Protein AF-K4QZ19-F1 (afdb_monomer_lite)

Structure (mmCIF, N/CA/C/O backbone):
data_AF-K4QZ19-F1
#
_entry.id   AF-K4QZ19-F1
#
loop_
_atom_site.group_PDB
_atom_site.id
_atom_site.type_symbol
_atom_site.label_atom_id
_atom_site.label_alt_id
_atom_site.label_comp_id
_atom_site.label_asym_id
_atom_site.label_entity_id
_atom_site.label_seq_id
_atom_site.pdbx_PDB_ins_code
_atom_site.Cartn_x
_atom_site.Cartn_y
_atom_site.Cartn_z
_atom_site.occupancy
_atom_site.B_iso_or_equiv
_atom_site.auth_seq_id
_atom_site.auth_comp_id
_atom_site.auth_asym_id
_atom_site.auth_atom_id
_atom_site.pdbx_PDB_model_num
ATOM 1 N N . MET A 1 1 ? -23.104 -44.642 31.336 1.00 44.31 1 MET A N 1
ATOM 2 C CA . MET A 1 1 ? -23.537 -43.570 30.417 1.00 44.31 1 MET A CA 1
ATOM 3 C C . MET A 1 1 ? -22.671 -42.349 30.664 1.00 44.31 1 MET A C 1
ATOM 5 O O . MET A 1 1 ? -22.966 -41.578 31.564 1.00 44.31 1 MET A O 1
ATOM 9 N N . ALA A 1 2 ? -21.565 -42.234 29.942 1.00 60.75 2 ALA A N 1
ATOM 10 C CA . ALA A 1 2 ? -20.739 -41.035 29.867 1.00 60.75 2 ALA A CA 1
ATOM 11 C C . ALA A 1 2 ? -19.786 -41.279 28.704 1.00 60.75 2 ALA A C 1
ATOM 13 O O . ALA A 1 2 ? -18.953 -42.157 28.844 1.00 60.75 2 ALA A O 1
ATOM 14 N N . ASP A 1 3 ? -20.008 -40.613 27.572 1.00 54.72 3 ASP A N 1
ATOM 15 C CA . ASP A 1 3 ? -19.011 -40.314 26.535 1.00 54.72 3 ASP A CA 1
ATOM 16 C C . ASP A 1 3 ? -19.739 -39.624 25.376 1.00 54.72 3 ASP A C 1
ATOM 18 O O . ASP A 1 3 ? -20.289 -40.297 24.519 1.00 54.72 3 ASP A O 1
ATOM 22 N N . ASP A 1 4 ? -19.806 -38.285 25.390 1.00 56.19 4 ASP A N 1
ATOM 23 C CA . ASP A 1 4 ? -20.194 -37.484 24.211 1.00 56.19 4 ASP A CA 1
ATOM 24 C C . ASP A 1 4 ? -19.918 -35.978 24.419 1.00 56.19 4 ASP A C 1
ATOM 26 O O . ASP A 1 4 ? -20.818 -35.140 24.419 1.00 56.19 4 ASP A O 1
ATOM 30 N N . ASN A 1 5 ? -18.656 -35.581 24.655 1.00 54.25 5 ASN A N 1
ATOM 31 C CA . ASN A 1 5 ? -18.327 -34.141 24.692 1.00 54.25 5 ASN A CA 1
ATOM 32 C C . ASN A 1 5 ? -16.910 -33.754 24.224 1.00 54.25 5 ASN A C 1
ATOM 34 O O . ASN A 1 5 ? -16.305 -32.811 24.736 1.00 54.25 5 ASN A O 1
ATOM 38 N N . SER A 1 6 ? -16.349 -34.465 23.243 1.00 54.62 6 SER A N 1
ATOM 39 C CA . SER A 1 6 ? -15.004 -34.187 22.700 1.00 54.62 6 SER A CA 1
ATOM 40 C C . SER A 1 6 ? -14.991 -33.622 21.268 1.00 54.62 6 SER A C 1
ATOM 42 O O . SER A 1 6 ? -13.957 -33.122 20.823 1.00 54.62 6 SER A O 1
ATOM 44 N N . ALA A 1 7 ? -16.125 -33.588 20.558 1.00 55.22 7 ALA A N 1
ATOM 45 C CA . ALA A 1 7 ? -16.179 -33.180 19.146 1.00 55.22 7 ALA A CA 1
ATOM 46 C C . ALA A 1 7 ? -16.233 -31.653 18.886 1.00 55.22 7 ALA A C 1
ATOM 48 O O . ALA A 1 7 ? -16.022 -31.216 17.755 1.00 55.22 7 ALA A O 1
ATOM 49 N N . SER A 1 8 ? -16.462 -30.808 19.898 1.00 54.50 8 SER A N 1
ATOM 50 C CA . SER A 1 8 ? -16.711 -29.366 19.677 1.00 54.50 8 SER A CA 1
ATOM 51 C C . SER A 1 8 ? -15.473 -28.458 19.755 1.00 54.50 8 SER A C 1
ATOM 53 O O . SER A 1 8 ? -15.568 -27.264 19.474 1.00 54.50 8 SER A O 1
ATOM 55 N N . ARG A 1 9 ? -14.283 -28.975 20.098 1.00 49.19 9 ARG A N 1
ATOM 56 C CA . ARG A 1 9 ? -13.075 -28.135 20.277 1.00 49.19 9 ARG A CA 1
ATOM 57 C C . ARG A 1 9 ? -12.289 -27.837 18.996 1.00 49.19 9 ARG A C 1
ATOM 59 O O . ARG A 1 9 ? -11.459 -26.930 19.000 1.00 49.19 9 ARG A O 1
ATOM 66 N N . THR A 1 10 ? -12.534 -28.550 17.901 1.00 49.22 10 THR A N 1
ATOM 67 C CA . THR A 1 10 ? -11.754 -28.413 16.656 1.00 49.22 10 THR A CA 1
ATOM 68 C C . THR A 1 10 ? -12.316 -27.386 15.669 1.00 49.22 10 THR A C 1
ATOM 70 O O . THR A 1 10 ? -11.562 -26.904 14.827 1.00 49.22 10 THR A O 1
ATOM 73 N N . ARG A 1 11 ? -13.581 -26.949 15.800 1.00 50.78 11 ARG A N 1
ATOM 74 C CA . ARG A 1 11 ? -14.168 -25.919 14.911 1.00 50.78 11 ARG A CA 1
ATOM 75 C C . ARG A 1 11 ? -13.756 -24.476 15.230 1.00 50.78 11 ARG A C 1
ATOM 77 O O . ARG A 1 11 ? -13.738 -23.657 14.322 1.00 50.78 11 ARG A O 1
ATOM 84 N N . ASN A 1 12 ? -13.311 -24.172 16.452 1.00 49.97 12 ASN A N 1
ATOM 85 C CA . ASN A 1 12 ? -12.854 -22.818 16.820 1.00 49.97 12 ASN A CA 1
ATOM 86 C C . ASN A 1 12 ? -11.385 -22.515 16.466 1.00 49.97 12 ASN A C 1
ATOM 88 O O . ASN A 1 12 ? -10.894 -21.425 16.750 1.00 49.97 12 ASN A O 1
ATOM 92 N N . ARG A 1 13 ? -10.656 -23.449 15.838 1.00 46.88 13 ARG A N 1
ATOM 93 C CA . ARG A 1 13 ? -9.282 -23.205 15.354 1.00 46.88 13 ARG A CA 1
ATOM 94 C C . ARG A 1 13 ? -9.213 -22.695 13.911 1.00 46.88 13 ARG A C 1
ATOM 96 O O . ARG A 1 13 ? -8.133 -22.292 13.488 1.00 46.88 13 ARG A O 1
ATOM 103 N N . LEU A 1 14 ? -10.327 -22.687 13.171 1.00 49.03 14 LEU A N 1
ATOM 104 C CA . LEU A 1 14 ? -10.332 -22.373 11.736 1.00 49.03 14 LEU A CA 1
ATOM 105 C C . LEU A 1 14 ? -10.373 -20.871 11.404 1.00 49.03 14 LEU A C 1
ATOM 107 O O . LEU A 1 14 ? -10.211 -20.500 10.248 1.00 49.03 14 LEU A O 1
ATOM 111 N N . THR A 1 15 ? -10.541 -20.000 12.398 1.00 55.53 15 THR A N 1
ATOM 112 C CA . THR A 1 15 ? -10.574 -18.540 12.210 1.00 55.53 15 THR A CA 1
ATOM 113 C C . THR A 1 15 ? -9.528 -17.846 13.068 1.00 55.53 15 THR A C 1
ATOM 115 O O . THR A 1 15 ? -9.768 -16.765 13.606 1.00 55.53 15 THR A O 1
ATOM 118 N N . LYS A 1 16 ? -8.347 -18.456 13.232 1.00 63.56 16 LYS A N 1
ATOM 119 C CA . LYS A 1 16 ? -7.196 -17.698 13.723 1.00 63.56 16 LYS A CA 1
ATOM 120 C C . LYS A 1 16 ? -6.819 -16.735 12.605 1.00 63.56 16 LYS A C 1
ATOM 122 O O . LYS A 1 16 ? -6.107 -17.106 11.674 1.00 63.56 16 LYS A O 1
ATOM 127 N N . GLU A 1 17 ? -7.422 -15.552 12.643 1.00 69.88 17 GLU A N 1
ATOM 128 C CA . GLU A 1 17 ? -7.151 -14.500 11.681 1.00 69.88 17 GLU A CA 1
ATOM 129 C C . GLU A 1 17 ? -5.644 -14.328 11.575 1.00 69.88 17 GLU A C 1
ATOM 131 O O . GLU A 1 17 ? -4.929 -14.299 12.582 1.00 69.88 17 GLU A O 1
ATOM 136 N N . ARG A 1 18 ? -5.158 -14.304 10.334 1.00 86.06 18 ARG A N 1
ATOM 137 C CA . ARG A 1 18 ? -3.739 -14.096 10.079 1.00 86.06 18 ARG A CA 1
ATOM 138 C C . ARG A 1 18 ? -3.324 -12.785 10.758 1.00 86.06 18 ARG A C 1
ATOM 140 O O . ARG A 1 18 ? -4.068 -11.807 10.643 1.00 86.06 18 ARG A O 1
ATOM 147 N N . PRO A 1 19 ? -2.186 -12.742 11.471 1.00 92.19 19 PRO A N 1
ATOM 148 C CA . PRO A 1 19 ? -1.766 -11.541 12.194 1.00 92.19 19 PRO A CA 1
ATOM 149 C C . PRO A 1 19 ? -1.649 -10.319 11.269 1.00 92.19 19 PRO A C 1
ATOM 151 O O . PRO A 1 19 ? -1.877 -9.193 11.704 1.00 92.19 19 PRO A O 1
ATOM 154 N N . GLU A 1 20 ? -1.374 -10.544 9.986 1.00 94.69 20 GLU A N 1
ATOM 155 C CA . GLU A 1 20 ? -1.346 -9.531 8.934 1.00 94.69 20 GLU A CA 1
ATOM 156 C C . GLU A 1 20 ? -2.732 -8.936 8.641 1.00 94.69 20 GLU A C 1
ATOM 158 O O . GLU A 1 20 ? -2.847 -7.736 8.412 1.00 94.69 20 GLU A O 1
ATOM 163 N N . ALA A 1 21 ? -3.795 -9.744 8.687 1.00 94.25 21 ALA A N 1
ATOM 164 C CA . ALA A 1 21 ? -5.162 -9.274 8.470 1.00 94.25 21 ALA A CA 1
ATOM 165 C C . ALA A 1 21 ? -5.667 -8.432 9.650 1.00 94.25 21 ALA A C 1
ATOM 167 O O . ALA A 1 21 ? -6.338 -7.424 9.439 1.00 94.25 21 ALA A O 1
ATOM 168 N N . ALA A 1 22 ? -5.310 -8.806 10.882 1.00 94.62 22 ALA A N 1
ATOM 169 C CA . ALA A 1 22 ? -5.584 -7.977 12.055 1.00 94.62 22 ALA A CA 1
ATOM 170 C C . ALA A 1 22 ? -4.862 -6.623 11.944 1.00 94.62 22 ALA A C 1
ATOM 172 O O . ALA A 1 22 ? -5.496 -5.578 12.062 1.00 94.62 22 ALA A O 1
ATOM 173 N N . LEU A 1 23 ? -3.571 -6.643 11.586 1.00 95.88 23 LEU A N 1
ATOM 174 C CA . LEU A 1 23 ? -2.781 -5.429 11.374 1.00 95.88 23 LEU A CA 1
ATOM 175 C C . LEU A 1 23 ? -3.362 -4.532 10.267 1.00 95.88 23 LEU A C 1
ATOM 177 O O . LEU A 1 23 ? -3.397 -3.315 10.423 1.00 95.88 23 LEU A O 1
ATOM 181 N N . ALA A 1 24 ? -3.839 -5.119 9.167 1.00 96.25 24 ALA A N 1
ATOM 182 C CA . ALA A 1 24 ? -4.500 -4.391 8.084 1.00 96.25 24 ALA A CA 1
ATOM 183 C C . ALA A 1 24 ? -5.729 -3.611 8.575 1.00 96.25 24 ALA A C 1
ATOM 185 O O . ALA A 1 24 ? -5.903 -2.438 8.239 1.00 96.25 24 ALA A O 1
ATOM 186 N N . ARG A 1 25 ? -6.553 -4.229 9.429 1.00 96.31 25 ARG A N 1
ATOM 187 C CA . ARG A 1 25 ? -7.714 -3.554 10.024 1.00 96.31 25 ARG A CA 1
ATOM 188 C C . ARG A 1 25 ? -7.316 -2.459 11.003 1.00 96.31 25 ARG A C 1
ATOM 190 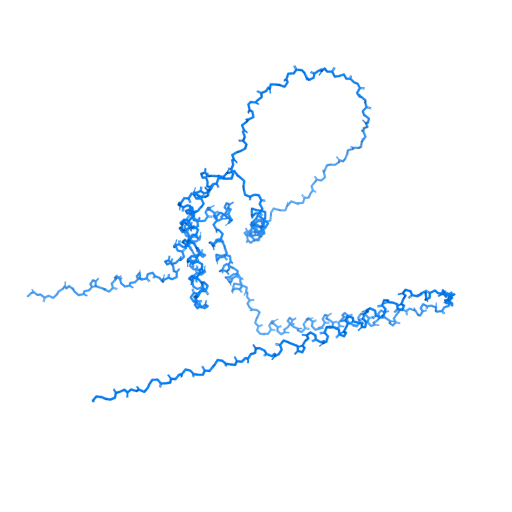O O . ARG A 1 25 ? -7.938 -1.401 10.981 1.00 96.31 25 ARG A O 1
ATOM 197 N N . ASP A 1 26 ? -6.284 -2.682 11.814 1.00 96.12 26 ASP A N 1
ATOM 198 C CA . ASP A 1 26 ? -5.783 -1.675 12.757 1.00 96.12 26 ASP A CA 1
ATOM 199 C C . ASP A 1 26 ? -5.307 -0.416 12.015 1.00 96.12 26 ASP A C 1
ATOM 201 O O . ASP A 1 26 ? -5.683 0.702 12.371 1.00 96.12 26 ASP A O 1
ATOM 205 N N . VAL A 1 27 ? -4.556 -0.596 10.922 1.00 95.94 27 VAL A N 1
ATOM 206 C CA . VAL A 1 27 ? -4.106 0.499 10.046 1.00 95.94 27 VAL A CA 1
ATOM 207 C C . VAL A 1 27 ? -5.290 1.216 9.408 1.00 95.94 27 VAL A C 1
ATOM 209 O O . VAL A 1 27 ? -5.357 2.444 9.444 1.00 95.94 27 VAL A O 1
ATOM 212 N N . ALA A 1 28 ? -6.241 0.467 8.849 1.00 94.81 28 ALA A N 1
ATOM 213 C CA . ALA A 1 28 ? -7.413 1.049 8.208 1.00 94.81 28 ALA A CA 1
ATOM 214 C C . ALA A 1 28 ? -8.276 1.854 9.193 1.00 94.81 28 ALA A C 1
ATOM 216 O O . ALA A 1 28 ? -8.738 2.947 8.866 1.00 94.81 28 ALA A O 1
ATOM 217 N N . ARG A 1 29 ? -8.434 1.358 10.425 1.00 95.06 29 ARG A N 1
ATOM 218 C CA . ARG A 1 29 ? -9.139 2.060 11.503 1.00 95.06 29 ARG A CA 1
ATOM 219 C C . ARG A 1 29 ? -8.413 3.340 11.917 1.00 95.06 29 ARG A C 1
ATOM 221 O O . ARG A 1 29 ? -9.072 4.363 12.083 1.00 95.06 29 ARG A O 1
ATOM 228 N N . ALA A 1 30 ? -7.087 3.305 12.060 1.00 93.94 30 ALA A N 1
ATOM 229 C CA . ALA A 1 30 ? -6.297 4.490 12.401 1.00 93.94 30 ALA A CA 1
ATOM 230 C C . ALA A 1 30 ? -6.400 5.582 11.317 1.00 93.94 30 ALA A C 1
ATOM 232 O O . ALA A 1 30 ? -6.603 6.756 11.632 1.00 93.94 30 ALA A O 1
ATOM 233 N N . ASP A 1 31 ? -6.333 5.197 10.039 1.00 92.06 31 ASP A N 1
ATOM 234 C CA . ASP A 1 31 ? -6.480 6.122 8.910 1.00 92.06 31 ASP A CA 1
ATOM 235 C C . ASP A 1 31 ? -7.898 6.725 8.832 1.00 92.06 31 ASP A C 1
ATOM 237 O O . ASP A 1 31 ? -8.045 7.933 8.621 1.00 92.06 31 ASP A O 1
ATOM 241 N N . LEU A 1 32 ? -8.946 5.920 9.054 1.00 90.25 32 LEU A N 1
ATOM 242 C CA . LEU A 1 32 ? -10.330 6.406 9.106 1.00 90.25 32 LEU A CA 1
ATOM 243 C C . LEU A 1 32 ? -10.573 7.359 10.286 1.00 90.25 32 LEU A C 1
ATOM 245 O O . LEU A 1 32 ? -11.189 8.407 10.092 1.00 90.25 32 LEU A O 1
ATOM 249 N N . ALA A 1 33 ? -10.030 7.062 11.468 1.00 89.19 33 ALA A N 1
ATOM 250 C CA . ALA A 1 33 ? -10.148 7.936 12.637 1.00 89.19 33 ALA A CA 1
ATOM 251 C C . ALA A 1 33 ? -9.515 9.319 12.390 1.00 89.19 33 ALA A C 1
ATOM 253 O O . ALA A 1 33 ? -10.105 10.348 12.723 1.00 89.19 33 ALA A O 1
ATOM 254 N N . MET A 1 34 ? -8.352 9.376 11.727 1.00 86.69 34 MET A N 1
ATOM 255 C CA . MET A 1 34 ? -7.745 10.655 11.330 1.00 86.69 34 MET A CA 1
ATOM 256 C C . MET A 1 34 ? -8.601 11.428 10.319 1.00 86.69 34 MET A C 1
ATOM 258 O O . MET A 1 34 ? -8.621 12.659 10.328 1.00 86.69 34 MET A O 1
ATOM 262 N N . ARG A 1 35 ? -9.288 10.730 9.409 1.00 84.75 35 ARG A N 1
ATOM 263 C CA . ARG A 1 35 ? -10.189 11.363 8.438 1.00 84.75 35 ARG A CA 1
ATOM 264 C C . ARG A 1 35 ? -11.404 11.980 9.125 1.00 84.75 35 ARG A C 1
ATOM 266 O O . ARG A 1 35 ? -11.831 13.059 8.719 1.00 84.75 35 ARG A O 1
ATOM 273 N N . GLU A 1 36 ? -11.961 11.309 10.124 1.00 81.81 36 GLU A N 1
ATOM 274 C CA . GLU A 1 36 ? -13.073 11.831 10.922 1.00 81.81 36 GLU A CA 1
ATOM 275 C C . GLU A 1 36 ? -12.655 13.079 11.702 1.00 81.81 36 GLU A C 1
ATOM 277 O O . GLU A 1 36 ? -13.359 14.083 11.620 1.00 81.81 36 GLU A O 1
ATOM 282 N N . GLY A 1 37 ? -11.468 13.074 12.324 1.00 72.75 37 GLY A N 1
ATOM 283 C CA . GLY A 1 37 ? -10.889 14.269 12.955 1.00 72.75 37 GLY A CA 1
ATOM 284 C C . GLY A 1 37 ? -10.722 15.437 11.974 1.00 72.75 37 GLY A C 1
ATOM 285 O O . GLY A 1 37 ? -11.191 16.542 12.231 1.00 72.75 37 GLY A O 1
ATOM 286 N N . ARG A 1 38 ? -10.181 15.173 10.774 1.00 70.44 38 ARG A N 1
ATOM 287 C CA . ARG A 1 38 ? -10.025 16.199 9.727 1.00 70.44 38 ARG A CA 1
ATOM 288 C C . ARG A 1 38 ? -11.345 16.749 9.200 1.00 70.44 38 ARG A C 1
ATOM 290 O O . ARG A 1 38 ? -11.406 17.928 8.893 1.00 70.44 38 ARG A O 1
ATOM 297 N N . ARG A 1 39 ? -12.401 15.939 9.071 1.00 63.44 39 ARG A N 1
ATOM 298 C CA . ARG A 1 39 ? -13.713 16.421 8.590 1.00 63.44 39 ARG A CA 1
ATOM 299 C C . ARG A 1 39 ? -14.342 17.454 9.517 1.00 63.44 39 ARG A C 1
ATOM 301 O O . ARG A 1 39 ? -15.081 18.301 9.032 1.00 63.44 39 ARG A O 1
ATOM 308 N N . VAL A 1 40 ? -14.048 17.377 10.811 1.00 60.94 40 VAL A N 1
ATOM 309 C CA . VAL A 1 40 ? -14.502 18.366 11.794 1.00 60.94 40 VAL A CA 1
ATOM 310 C C . VAL A 1 40 ? -13.713 19.679 11.665 1.00 60.94 40 VAL A C 1
ATOM 312 O O . VAL A 1 40 ? -14.252 20.734 11.973 1.00 60.94 40 VAL A O 1
ATOM 315 N N . ASN A 1 41 ? -12.490 19.627 11.121 1.00 51.25 41 ASN A N 1
ATOM 316 C CA . ASN A 1 41 ? -11.519 20.727 11.119 1.00 51.25 41 ASN A CA 1
ATOM 317 C C . ASN A 1 41 ? -11.105 21.212 9.707 1.00 51.25 41 ASN A C 1
ATOM 319 O O . ASN A 1 41 ? -10.118 21.930 9.563 1.00 51.25 41 ASN A O 1
ATOM 323 N N . ALA A 1 42 ? -11.791 20.791 8.637 1.00 52.34 42 ALA A N 1
ATOM 324 C CA . ALA A 1 42 ? -11.321 20.992 7.264 1.00 52.34 42 ALA A CA 1
ATOM 325 C C . ALA A 1 42 ? -11.599 22.407 6.722 1.00 52.34 42 ALA A C 1
ATOM 327 O O . ALA A 1 42 ? -12.526 22.607 5.941 1.00 52.34 42 ALA A O 1
ATOM 328 N N . GLU A 1 43 ? -10.705 23.343 7.040 1.00 51.12 43 GLU A N 1
ATOM 329 C CA . GLU A 1 43 ? -10.395 24.512 6.210 1.00 51.12 43 GLU A CA 1
ATOM 330 C C . GLU A 1 43 ? -8.903 24.439 5.796 1.00 51.12 43 GLU A C 1
ATOM 332 O O . GLU A 1 43 ? -8.004 24.773 6.557 1.00 51.12 43 GLU A O 1
ATOM 337 N N . HIS A 1 44 ? -8.657 23.958 4.567 1.00 50.62 44 HIS A N 1
ATOM 338 C CA . HIS A 1 44 ? -7.401 23.979 3.779 1.00 50.62 44 HIS A CA 1
ATOM 339 C C . HIS A 1 44 ? -6.171 23.106 4.152 1.00 50.62 44 HIS A C 1
ATOM 341 O O . HIS A 1 44 ? -5.311 23.514 4.931 1.00 50.62 44 HIS A O 1
ATOM 347 N N . PRO A 1 45 ? -5.915 22.034 3.367 1.00 50.34 45 PRO A N 1
ATOM 348 C CA . PRO A 1 45 ? -4.581 21.443 3.186 1.00 50.34 45 PRO A CA 1
ATOM 349 C C . PRO A 1 45 ? -4.090 21.457 1.714 1.00 50.34 45 PRO A C 1
ATOM 351 O O . PRO A 1 45 ? -3.910 20.426 1.078 1.00 50.34 45 PRO A O 1
ATOM 354 N N . ALA A 1 46 ? -3.769 22.632 1.165 1.00 57.56 46 ALA A N 1
ATOM 355 C CA . ALA A 1 46 ? -3.597 22.832 -0.284 1.00 57.56 46 ALA A CA 1
ATOM 356 C C . ALA A 1 46 ? -2.346 22.218 -0.966 1.00 57.56 46 ALA A C 1
ATOM 358 O O . ALA A 1 46 ? -2.238 22.308 -2.188 1.00 57.56 46 ALA A O 1
ATOM 359 N N . GLN A 1 47 ? -1.377 21.643 -0.240 1.00 49.81 47 GLN A N 1
ATOM 360 C CA . GLN A 1 47 ? -0.091 21.217 -0.836 1.00 49.81 47 GLN A CA 1
ATOM 361 C C . GLN A 1 47 ? 0.100 19.698 -0.863 1.00 49.81 47 GLN A C 1
ATOM 363 O O . GLN A 1 47 ? 0.437 19.143 -1.908 1.00 49.81 47 GLN A O 1
ATOM 368 N N . ALA A 1 48 ? -0.204 19.011 0.242 1.00 50.50 48 ALA A N 1
ATOM 369 C CA . ALA A 1 48 ? -0.294 17.552 0.247 1.00 50.50 48 ALA A CA 1
ATOM 370 C C . ALA A 1 48 ? -1.453 17.073 -0.645 1.00 50.50 48 ALA A C 1
ATOM 372 O O . ALA A 1 48 ? -1.310 16.063 -1.331 1.00 50.50 48 ALA A O 1
ATOM 373 N N . GLU A 1 49 ? -2.551 17.837 -0.712 1.00 55.88 49 GLU A N 1
ATOM 374 C CA . GLU A 1 49 ? -3.674 17.526 -1.598 1.00 55.88 49 GLU A CA 1
ATOM 375 C C . GLU A 1 49 ? -3.281 17.480 -3.074 1.00 55.88 49 GLU A C 1
ATOM 377 O O . GLU A 1 49 ? -3.814 16.653 -3.803 1.00 55.88 49 GLU A O 1
ATOM 382 N N . ARG A 1 50 ? -2.330 18.311 -3.521 1.00 60.16 50 ARG A N 1
ATOM 383 C CA . ARG A 1 50 ? -1.926 18.379 -4.937 1.00 60.16 50 ARG A CA 1
ATOM 384 C C . ARG A 1 50 ? -1.134 17.154 -5.376 1.00 60.16 50 ARG A C 1
ATOM 386 O O . ARG A 1 50 ? -1.526 16.509 -6.338 1.00 60.16 50 ARG A O 1
ATOM 393 N N . PHE A 1 51 ? -0.090 16.783 -4.631 1.00 64.12 51 PHE A N 1
ATOM 394 C CA . PHE A 1 51 ? 0.714 15.589 -4.934 1.00 64.12 51 PHE A CA 1
ATOM 395 C C . PHE A 1 51 ? -0.151 14.324 -4.966 1.00 64.12 51 PHE A C 1
ATOM 397 O O . PHE A 1 51 ? -0.077 13.508 -5.883 1.00 64.12 51 PHE A O 1
ATOM 404 N N . TRP A 1 52 ? -1.024 14.175 -3.971 1.00 54.28 52 TRP A N 1
ATOM 405 C CA . TRP A 1 52 ? -1.910 13.026 -3.920 1.00 54.28 52 TRP A CA 1
ATOM 406 C C . TRP A 1 52 ? -3.093 13.144 -4.892 1.00 54.28 52 TRP A C 1
ATOM 408 O O . TRP A 1 52 ? -3.740 12.132 -5.144 1.00 54.28 52 TRP A O 1
ATOM 418 N N . ALA A 1 53 ? -3.424 14.333 -5.418 1.00 62.25 53 ALA A N 1
ATOM 419 C CA . ALA A 1 53 ? -4.494 14.519 -6.409 1.00 62.25 53 ALA A CA 1
ATOM 420 C C . ALA A 1 53 ? -3.980 14.106 -7.774 1.00 62.25 53 ALA A C 1
ATOM 422 O O . ALA A 1 53 ? -4.651 13.346 -8.456 1.00 62.25 53 ALA A O 1
ATOM 423 N N . GLU A 1 54 ? -2.749 14.493 -8.098 1.00 65.44 54 GLU A N 1
ATOM 424 C CA . GLU A 1 54 ? -2.032 14.003 -9.270 1.00 65.44 54 GLU A CA 1
ATOM 425 C C . GLU A 1 54 ? -1.926 12.472 -9.239 1.00 65.44 54 GLU A C 1
ATOM 427 O O . GLU A 1 54 ? -2.300 11.813 -10.208 1.00 65.44 54 GLU A O 1
ATOM 432 N N . LEU A 1 55 ? -1.539 11.887 -8.097 1.00 63.47 55 LEU A N 1
ATOM 433 C CA . LEU A 1 55 ? -1.479 10.429 -7.945 1.00 63.47 55 LEU A CA 1
ATOM 434 C C . LEU A 1 55 ? -2.870 9.764 -8.006 1.00 63.47 55 LEU A C 1
ATOM 436 O O . LEU A 1 55 ? -3.021 8.693 -8.591 1.00 63.47 55 LEU A O 1
ATOM 440 N N . ALA A 1 56 ? -3.895 10.369 -7.398 1.00 61.22 56 ALA A N 1
ATOM 441 C CA . ALA A 1 56 ? -5.261 9.843 -7.420 1.00 61.22 56 ALA A CA 1
ATOM 442 C C . ALA A 1 56 ? -5.883 9.912 -8.821 1.00 61.22 56 ALA A C 1
ATOM 444 O O . ALA A 1 56 ? -6.550 8.963 -9.229 1.00 61.22 56 ALA A O 1
ATOM 445 N N . ASP A 1 57 ? -5.635 10.985 -9.571 1.00 70.75 57 ASP A N 1
ATOM 446 C CA . ASP A 1 57 ? -6.045 11.124 -10.967 1.00 70.75 57 ASP A CA 1
ATOM 447 C C . ASP A 1 57 ? -5.317 10.116 -11.853 1.00 70.75 57 ASP A C 1
ATOM 449 O O . ASP A 1 57 ? -5.925 9.528 -12.746 1.00 70.75 57 ASP A O 1
ATOM 453 N N . GLU A 1 58 ? -4.035 9.860 -11.599 1.00 70.12 58 GLU A N 1
ATOM 454 C CA . GLU A 1 58 ? -3.270 8.845 -12.320 1.00 70.12 58 GLU A CA 1
ATOM 455 C C . GLU A 1 58 ? -3.799 7.431 -12.033 1.00 70.12 58 GLU A C 1
ATOM 457 O O . GLU A 1 58 ? -4.031 6.653 -12.962 1.00 70.12 58 GLU A O 1
ATOM 462 N N . LEU A 1 59 ? -4.111 7.127 -10.769 1.00 67.75 59 LEU A N 1
ATOM 463 C CA . LEU A 1 59 ? -4.766 5.880 -10.360 1.00 67.75 59 LEU A CA 1
ATOM 464 C C . LEU A 1 59 ? -6.174 5.742 -10.950 1.00 67.75 59 LEU A C 1
ATOM 466 O O . LEU A 1 59 ? -6.544 4.659 -11.403 1.00 67.75 59 LEU A O 1
ATOM 470 N N . ARG A 1 60 ? -6.956 6.823 -10.993 1.00 69.25 60 ARG A N 1
ATOM 471 C CA . ARG A 1 60 ? -8.301 6.828 -11.578 1.00 69.25 60 ARG A CA 1
ATOM 472 C C . ARG A 1 60 ? -8.252 6.641 -13.088 1.00 69.25 60 ARG A C 1
ATOM 474 O O . ARG A 1 60 ? -8.988 5.815 -13.606 1.00 69.25 60 ARG A O 1
ATOM 481 N N . ARG A 1 61 ? -7.334 7.311 -13.789 1.00 70.88 61 ARG A N 1
ATOM 482 C CA . ARG A 1 61 ? -7.094 7.105 -15.229 1.00 70.88 61 ARG A CA 1
ATOM 483 C C . ARG A 1 61 ? -6.648 5.680 -15.526 1.00 70.88 61 ARG A C 1
ATOM 4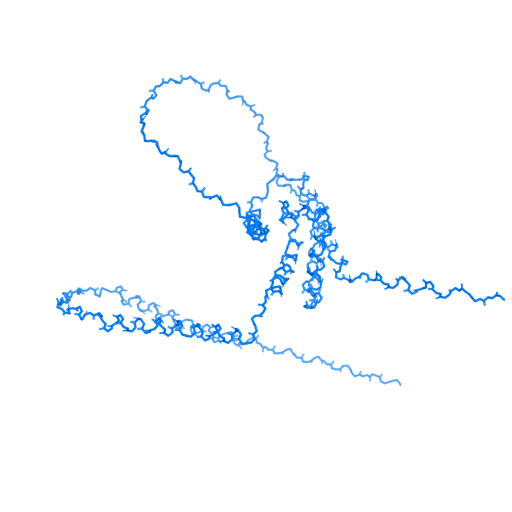85 O O . ARG A 1 61 ? -7.085 5.103 -16.519 1.00 70.88 61 ARG A O 1
ATOM 492 N N . LEU A 1 62 ? -5.801 5.105 -14.672 1.00 69.06 62 LEU A N 1
ATOM 493 C CA . LEU A 1 62 ? -5.409 3.702 -14.769 1.00 69.06 62 LEU A CA 1
ATOM 494 C C . LEU A 1 62 ? -6.638 2.791 -14.629 1.00 69.06 62 LEU A C 1
ATOM 496 O O . LEU A 1 62 ? -6.814 1.877 -15.431 1.00 69.06 62 LEU A O 1
ATOM 500 N N . TRP A 1 63 ? -7.510 3.076 -13.661 1.00 63.12 63 TRP A N 1
ATOM 501 C CA . TRP A 1 63 ? -8.725 2.308 -13.395 1.00 63.12 63 TRP A CA 1
ATOM 502 C C . TRP A 1 63 ? -9.798 2.455 -14.485 1.00 63.12 63 TRP A C 1
ATOM 504 O O . TRP A 1 63 ? -10.391 1.466 -14.914 1.00 63.12 63 TRP A O 1
ATOM 514 N N . ASP A 1 64 ? -10.022 3.665 -14.997 1.00 68.06 64 ASP A N 1
ATOM 515 C CA . ASP A 1 64 ? -10.955 3.954 -16.093 1.00 68.06 64 ASP A CA 1
ATOM 516 C C . ASP A 1 64 ? -10.486 3.298 -17.402 1.00 68.06 64 ASP A C 1
ATOM 518 O O . ASP A 1 64 ? -11.285 2.721 -18.146 1.00 68.06 64 ASP A O 1
ATOM 522 N N . ARG A 1 65 ? -9.168 3.284 -17.643 1.00 65.62 65 ARG A N 1
ATOM 523 C CA . ARG A 1 65 ? -8.554 2.564 -18.767 1.00 65.62 65 ARG A CA 1
ATOM 524 C C . ARG A 1 65 ? -8.697 1.044 -18.623 1.00 65.62 65 ARG A C 1
ATOM 526 O O . ARG A 1 65 ? -8.813 0.356 -19.632 1.00 65.62 65 ARG A O 1
ATOM 533 N N . PHE A 1 66 ? -8.716 0.524 -17.398 1.00 47.75 66 PHE A N 1
ATOM 534 C CA . PHE A 1 66 ? -8.841 -0.908 -17.116 1.00 47.75 66 PHE A CA 1
ATOM 535 C C . PHE A 1 66 ? -10.298 -1.403 -17.119 1.00 47.75 66 PHE A C 1
ATOM 537 O O . PHE A 1 66 ? -10.571 -2.522 -17.539 1.00 47.75 66 PHE A O 1
ATOM 544 N N . THR A 1 67 ? -11.254 -0.561 -16.717 1.00 57.84 67 THR A N 1
ATOM 545 C CA . THR A 1 67 ? -12.700 -0.869 -16.731 1.00 57.84 67 THR A CA 1
ATOM 546 C C . THR A 1 67 ? -13.363 -0.648 -18.095 1.00 57.84 67 THR A C 1
ATOM 548 O O . THR A 1 67 ? -14.584 -0.741 -18.215 1.00 57.84 67 THR A O 1
ATOM 551 N N . GLY A 1 68 ? -12.574 -0.371 -19.139 1.00 50.56 68 GLY A N 1
ATOM 552 C CA . GLY A 1 68 ? -13.066 -0.216 -20.508 1.00 50.56 68 GLY A CA 1
ATOM 553 C C . GLY A 1 68 ? -13.887 1.054 -20.744 1.00 50.56 68 GLY A C 1
ATOM 554 O O . GLY A 1 68 ? -14.492 1.197 -21.804 1.00 50.56 68 GLY A O 1
ATOM 555 N N . LYS A 1 69 ? -13.896 2.008 -19.804 1.00 49.53 69 LYS A N 1
ATOM 556 C CA . LYS A 1 69 ? -14.538 3.314 -19.990 1.00 49.53 69 LYS A CA 1
ATOM 557 C C . LYS A 1 69 ? -13.604 4.247 -20.756 1.00 49.53 69 LYS A C 1
ATOM 559 O O . LYS A 1 69 ? -13.159 5.270 -20.244 1.00 49.53 69 LYS A O 1
ATOM 564 N N . GLN A 1 70 ? -13.310 3.916 -22.011 1.00 48.31 70 GLN A N 1
ATOM 565 C CA . GLN A 1 70 ? -12.887 4.949 -22.947 1.00 48.31 70 GLN A CA 1
ATOM 566 C C . GLN A 1 70 ? -14.094 5.843 -23.232 1.00 48.31 70 GLN A C 1
ATOM 568 O O . GLN A 1 70 ? -14.915 5.537 -24.090 1.00 48.31 70 GLN A O 1
ATOM 573 N N . GLN A 1 71 ? -14.214 6.959 -22.512 1.00 46.38 71 GLN A N 1
ATOM 574 C CA . GLN A 1 71 ? -14.884 8.109 -23.102 1.00 46.38 71 GLN A CA 1
ATOM 575 C C . GLN A 1 71 ? -13.951 8.652 -24.178 1.00 46.38 71 GLN A C 1
ATOM 577 O O . GLN A 1 71 ? -12.971 9.346 -23.911 1.00 46.38 71 GLN A O 1
ATOM 582 N N . SER A 1 72 ? -14.247 8.257 -25.408 1.00 45.12 72 SER A N 1
ATOM 583 C CA . SER A 1 72 ? -13.804 8.911 -26.625 1.00 45.12 72 SER A CA 1
ATOM 584 C C . SER A 1 72 ? -14.339 10.346 -26.618 1.00 45.12 72 SER A C 1
ATOM 586 O O . SER A 1 72 ? -15.390 10.627 -27.182 1.00 45.12 72 SER A O 1
ATOM 588 N N . THR A 1 73 ? -13.658 11.268 -25.945 1.00 44.41 73 THR A N 1
ATOM 589 C CA . THR A 1 73 ? -13.842 12.700 -26.206 1.00 44.41 73 THR A CA 1
ATOM 590 C C . THR A 1 73 ? -12.868 13.091 -27.300 1.00 44.41 73 THR A C 1
ATOM 592 O O . THR A 1 73 ? -11.777 13.593 -27.036 1.00 44.41 73 THR A O 1
ATOM 595 N N . GLU A 1 74 ? -13.263 12.795 -28.537 1.00 40.78 74 GLU A N 1
ATOM 596 C CA . GLU A 1 74 ? -12.775 13.561 -29.674 1.00 40.78 74 GLU A CA 1
ATOM 597 C C . GLU A 1 74 ? -13.511 14.908 -29.772 1.00 40.78 74 GLU A C 1
ATOM 599 O O . GLU A 1 74 ? -14.647 15.043 -29.303 1.00 40.78 74 GLU A O 1
ATOM 604 N N . PRO A 1 75 ? -12.834 15.921 -30.333 1.00 51.81 75 PRO A N 1
ATOM 605 C CA . PRO A 1 75 ? -13.181 17.323 -30.203 1.00 51.81 75 PRO A CA 1
ATOM 606 C C . PRO A 1 75 ? -14.098 17.772 -31.343 1.00 51.81 75 PRO A C 1
ATOM 608 O O . PRO A 1 75 ? -13.774 17.604 -32.517 1.00 51.81 75 PRO A O 1
ATOM 611 N N . MET A 1 76 ? -15.205 18.437 -31.018 1.00 36.91 76 MET A N 1
ATOM 612 C CA . MET A 1 76 ? -15.932 19.237 -32.002 1.00 36.91 76 MET A CA 1
ATOM 613 C C . MET A 1 76 ? -15.743 20.724 -31.726 1.00 36.91 76 MET A C 1
ATOM 615 O O . MET A 1 76 ? -16.309 21.295 -30.800 1.00 36.91 76 MET A O 1
ATOM 619 N N . SER A 1 77 ? -14.891 21.308 -32.570 1.00 48.81 77 SER A N 1
ATOM 620 C CA . SER A 1 77 ? -15.028 22.619 -33.200 1.00 48.81 77 SER A CA 1
ATOM 621 C C . SER A 1 77 ? -16.270 23.427 -32.833 1.00 48.81 77 SER A C 1
ATOM 623 O O . SER A 1 77 ? -17.366 23.107 -33.280 1.00 48.81 77 SER A O 1
ATOM 625 N N . THR A 1 78 ? -16.041 24.601 -32.249 1.00 38.38 78 THR A N 1
ATOM 626 C CA . THR A 1 78 ? -16.794 25.808 -32.612 1.00 38.38 78 THR A CA 1
ATOM 627 C C . THR A 1 78 ? -15.872 27.024 -32.564 1.00 38.38 78 THR A C 1
ATOM 629 O O . THR A 1 78 ? -15.467 27.478 -31.501 1.00 38.38 78 THR A O 1
ATOM 632 N N . ALA A 1 79 ? -15.509 27.457 -33.772 1.00 36.50 79 ALA A N 1
ATOM 633 C CA . ALA A 1 79 ? -15.325 28.822 -34.257 1.00 36.50 79 ALA A CA 1
ATOM 634 C C . ALA A 1 79 ? -14.957 29.944 -33.263 1.00 36.50 79 ALA A C 1
ATOM 636 O O . ALA A 1 79 ? -15.732 30.331 -32.393 1.00 36.50 79 ALA A O 1
ATOM 637 N N . ALA A 1 80 ? -13.820 30.583 -33.554 1.00 44.53 80 ALA A N 1
ATOM 638 C CA . ALA A 1 80 ? -13.590 31.997 -33.271 1.00 44.53 80 ALA A CA 1
ATOM 639 C C . ALA A 1 80 ? -14.644 32.880 -33.976 1.00 44.53 80 ALA A C 1
ATOM 641 O O . ALA A 1 80 ? -15.163 32.501 -35.030 1.00 44.53 80 ALA A O 1
ATOM 642 N N . PRO A 1 81 ? -14.889 34.096 -33.463 1.00 49.81 81 PRO A N 1
ATOM 643 C CA . PRO A 1 81 ? -14.411 35.242 -34.237 1.00 49.81 81 PRO A CA 1
ATOM 644 C C . PRO A 1 81 ? -13.711 36.336 -33.414 1.00 49.81 81 PRO A C 1
ATOM 646 O O . PRO A 1 81 ? -13.837 36.445 -32.197 1.00 49.81 81 PRO A O 1
ATOM 649 N N . MET A 1 82 ? -12.937 37.130 -34.155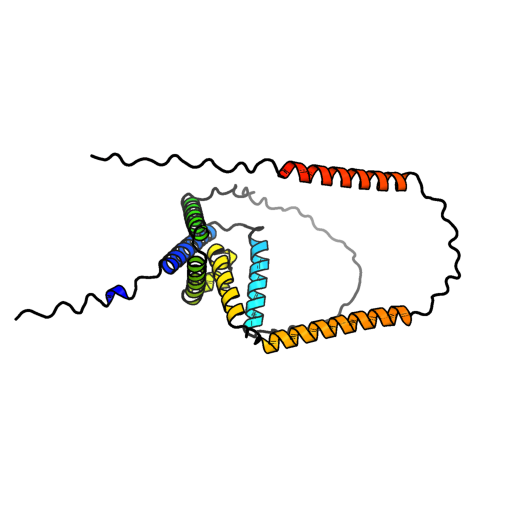 1.00 38.00 82 MET A N 1
ATOM 650 C CA . MET A 1 82 ? -12.137 38.283 -33.743 1.00 38.00 82 MET A CA 1
ATOM 651 C C . MET A 1 82 ? -12.966 39.565 -33.533 1.00 38.00 82 MET A C 1
ATOM 653 O O . MET A 1 82 ? -13.986 39.738 -34.192 1.00 38.00 82 MET A O 1
ATOM 657 N N . SER A 1 83 ? -12.367 40.499 -32.770 1.00 44.53 83 SER A N 1
ATOM 658 C CA . SER A 1 83 ? -12.526 41.974 -32.803 1.00 44.53 83 SER A CA 1
ATOM 659 C C . SER A 1 83 ? -13.901 42.534 -32.370 1.00 44.53 83 SER A C 1
ATOM 661 O O . SER A 1 83 ? -14.939 41.984 -32.684 1.00 44.53 83 SER A O 1
ATOM 663 N N . THR A 1 84 ? -14.045 43.658 -31.657 1.00 37.72 84 THR A N 1
ATOM 664 C CA . THR A 1 84 ? -13.302 44.927 -31.703 1.00 37.72 84 THR A CA 1
ATOM 665 C C . THR A 1 84 ? -13.743 45.823 -30.525 1.00 37.72 84 THR A C 1
ATOM 667 O O . THR A 1 84 ? -14.888 45.742 -30.103 1.00 37.72 84 THR A O 1
ATOM 670 N N . ALA A 1 85 ? -12.852 46.727 -30.100 1.00 36.69 85 ALA A N 1
ATOM 671 C CA . ALA A 1 85 ? -13.108 48.072 -29.553 1.00 36.69 85 ALA A CA 1
ATOM 672 C C . ALA A 1 85 ? -13.961 48.268 -28.273 1.00 36.69 85 ALA A C 1
ATOM 674 O O . ALA A 1 85 ? -15.185 48.196 -28.274 1.00 36.69 85 ALA A O 1
ATOM 675 N N . ALA A 1 86 ? -13.280 48.724 -27.215 1.00 47.59 86 ALA A N 1
ATOM 676 C CA . ALA A 1 86 ? -13.848 49.643 -26.224 1.00 47.59 86 ALA A CA 1
ATOM 677 C C . ALA A 1 86 ? -14.193 50.996 -26.890 1.00 47.59 86 ALA A C 1
ATOM 679 O O . ALA A 1 86 ? -13.512 51.391 -27.842 1.00 47.59 86 ALA A O 1
ATOM 680 N N . PRO A 1 87 ? -15.200 51.730 -26.382 1.00 46.59 87 PRO A N 1
ATOM 681 C CA . PRO A 1 87 ? -14.880 52.771 -25.403 1.00 46.59 87 PRO A CA 1
ATOM 682 C C . PRO A 1 87 ? -15.900 52.903 -24.251 1.00 46.59 87 PRO A C 1
ATOM 684 O O . PRO A 1 87 ? -17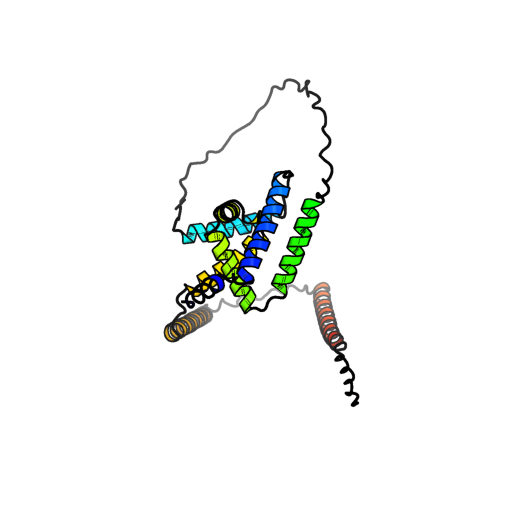.109 52.780 -24.422 1.00 46.59 87 PRO A O 1
ATOM 687 N N . MET A 1 88 ? -15.367 53.205 -23.063 1.00 51.19 88 MET A N 1
ATOM 688 C CA . MET A 1 88 ? -16.062 53.822 -21.916 1.00 51.19 88 MET A CA 1
ATOM 689 C C . MET A 1 88 ? -16.666 55.189 -22.328 1.00 51.19 88 MET A C 1
ATOM 691 O O . MET A 1 88 ? -16.139 55.757 -23.288 1.00 51.19 88 MET A O 1
ATOM 695 N N . PRO A 1 89 ? -17.688 55.774 -21.650 1.00 56.69 89 PRO A N 1
ATOM 696 C CA . PRO A 1 89 ? -17.745 55.932 -20.187 1.00 56.69 89 PRO A CA 1
ATOM 697 C C . PRO A 1 89 ? -19.145 55.901 -19.540 1.00 56.69 89 PRO A C 1
ATOM 699 O O . PRO A 1 89 ? -20.149 56.187 -20.177 1.00 56.69 89 PRO A O 1
ATOM 702 N N . ASN A 1 90 ? -19.195 55.585 -18.242 1.00 45.84 90 ASN A N 1
ATOM 703 C CA . ASN A 1 90 ? -19.998 56.284 -17.224 1.00 45.84 90 ASN A CA 1
ATOM 704 C C . ASN A 1 90 ? -19.897 55.513 -15.905 1.00 45.84 90 ASN A C 1
ATOM 706 O O . ASN A 1 90 ? -20.504 54.458 -15.733 1.00 45.84 90 ASN A O 1
ATOM 710 N N . GLY A 1 91 ? -19.091 56.042 -14.985 1.00 47.00 91 GLY A N 1
ATOM 711 C CA . GLY A 1 91 ? -19.107 55.616 -13.593 1.00 47.00 91 GLY A CA 1
ATOM 712 C C . GLY A 1 91 ? -20.298 56.229 -12.859 1.00 47.00 91 GLY A C 1
ATOM 713 O O . GLY A 1 91 ? -20.680 57.367 -13.139 1.00 47.00 91 GLY A O 1
ATOM 714 N N . PRO A 1 92 ? -20.858 55.484 -11.904 1.00 50.62 92 PRO A N 1
ATOM 715 C CA . PRO A 1 92 ? -21.255 56.088 -10.646 1.00 50.62 92 PRO A CA 1
ATOM 716 C C . PRO A 1 92 ? -20.475 55.485 -9.467 1.00 50.62 92 PRO A C 1
ATOM 718 O O . PRO A 1 92 ? -20.229 54.282 -9.389 1.00 50.62 92 PRO A O 1
ATOM 721 N N . ASP A 1 93 ? -20.071 56.398 -8.591 1.00 48.09 93 ASP A N 1
ATOM 722 C CA . ASP A 1 93 ? -19.451 56.292 -7.267 1.00 48.09 93 ASP A CA 1
ATOM 723 C C . ASP A 1 93 ? -19.518 54.939 -6.520 1.00 48.09 93 ASP A C 1
ATOM 725 O O . ASP A 1 93 ? -20.607 54.440 -6.225 1.00 48.09 93 ASP A O 1
ATOM 729 N N . PRO A 1 94 ? -18.380 54.397 -6.038 1.00 53.25 94 PRO A N 1
ATOM 730 C CA . PRO A 1 94 ? -18.372 53.364 -5.008 1.00 53.25 94 PRO A CA 1
ATOM 731 C C . PRO A 1 94 ? -18.382 54.003 -3.609 1.00 53.25 94 PRO A C 1
ATOM 733 O O . PRO A 1 94 ? -17.365 54.032 -2.921 1.00 53.25 94 PRO A O 1
ATOM 736 N N . SER A 1 95 ? -19.539 54.498 -3.167 1.00 51.50 95 SER A N 1
ATOM 737 C CA . SER A 1 95 ? -19.688 55.117 -1.838 1.00 51.50 95 SER A CA 1
ATOM 738 C C . SER A 1 95 ? -20.551 54.318 -0.863 1.00 51.50 95 SER A C 1
ATOM 740 O O . SER A 1 95 ? -21.206 54.935 -0.046 1.00 51.50 95 SER A O 1
ATOM 742 N N . TYR A 1 96 ? -20.544 52.977 -0.882 1.00 46.69 96 TYR A N 1
ATOM 743 C CA . TYR A 1 96 ? -21.056 52.159 0.240 1.00 46.69 96 TYR A CA 1
ATOM 744 C C . TYR A 1 96 ? -20.339 50.801 0.318 1.00 46.69 96 TYR A C 1
ATOM 746 O O . TYR A 1 96 ? -20.934 49.747 0.100 1.00 46.69 96 TYR A O 1
ATOM 754 N N . ALA A 1 97 ? -19.045 50.801 0.646 1.00 45.12 97 ALA A N 1
ATOM 755 C CA . ALA A 1 97 ? -18.431 49.603 1.210 1.00 45.12 97 ALA A CA 1
ATOM 756 C C . ALA A 1 97 ? -18.963 49.448 2.641 1.00 45.12 97 ALA A C 1
ATOM 758 O O . ALA A 1 97 ? -18.473 50.092 3.568 1.00 45.12 97 ALA A O 1
ATOM 759 N N . LEU A 1 98 ? -20.009 48.629 2.804 1.00 51.81 98 LEU A N 1
ATOM 760 C CA . LEU A 1 98 ? -20.390 48.102 4.109 1.00 51.81 98 LEU A CA 1
ATOM 761 C C . LEU A 1 98 ? -19.130 47.522 4.757 1.00 51.81 98 LEU A C 1
ATOM 763 O O . LEU A 1 98 ? -18.514 46.594 4.231 1.00 51.81 98 LEU A O 1
ATOM 767 N N . THR A 1 99 ? -18.762 48.081 5.901 1.00 45.34 99 THR A N 1
ATOM 768 C CA . THR A 1 99 ? -17.810 47.520 6.851 1.00 45.34 99 THR A CA 1
ATOM 769 C C . THR A 1 99 ? -18.335 46.167 7.320 1.00 45.34 99 THR A C 1
ATOM 771 O O . THR A 1 99 ? -19.015 46.053 8.338 1.00 45.34 99 THR A O 1
ATOM 774 N N . ALA A 1 100 ? -18.040 45.115 6.556 1.00 57.59 100 ALA A N 1
ATOM 775 C CA . ALA A 1 100 ? -18.132 43.760 7.064 1.00 57.59 100 ALA A CA 1
ATOM 776 C C . ALA A 1 100 ? -17.175 43.662 8.266 1.00 57.59 100 ALA A C 1
ATOM 778 O O . ALA A 1 100 ? -16.021 44.092 8.150 1.00 57.59 100 ALA A O 1
ATOM 779 N N . PRO A 1 101 ? -17.620 43.152 9.427 1.00 54.88 101 PRO A N 1
ATOM 780 C CA . PRO A 1 101 ? -16.729 42.943 10.555 1.00 54.88 101 PRO A CA 1
ATOM 781 C C . PRO A 1 101 ? -15.593 42.022 10.108 1.00 54.88 101 PRO A C 1
ATOM 783 O O . PRO A 1 101 ? -15.815 40.876 9.714 1.00 54.88 101 PRO A O 1
ATOM 786 N N . TYR A 1 102 ? -14.371 42.555 10.139 1.00 54.56 102 TYR A N 1
ATOM 787 C CA . TYR A 1 102 ? -13.151 41.791 9.934 1.00 54.56 102 TYR A CA 1
ATOM 788 C C . TYR A 1 102 ? -13.106 40.711 11.014 1.00 54.56 102 TYR A C 1
ATOM 790 O O . TYR A 1 102 ? -12.802 40.982 12.175 1.00 54.56 102 TYR A O 1
ATOM 798 N N . THR A 1 103 ? -13.481 39.493 10.636 1.00 58.81 103 THR A N 1
ATOM 799 C CA . THR A 1 103 ? -13.281 38.325 11.484 1.00 58.81 103 THR A CA 1
ATOM 800 C C . THR A 1 103 ? -11.828 37.931 11.252 1.00 58.81 103 THR A C 1
ATOM 802 O O . THR A 1 103 ? -11.486 37.603 10.113 1.00 58.81 103 THR A O 1
ATOM 805 N N . PRO A 1 104 ? -10.935 38.054 12.251 1.00 64.19 104 PRO A N 1
ATOM 806 C CA . PRO A 1 104 ? -9.551 37.654 12.064 1.00 64.19 104 PRO A CA 1
ATOM 807 C C . PRO A 1 104 ? -9.526 36.186 11.616 1.00 64.19 104 PRO A C 1
ATOM 809 O O . PRO A 1 104 ? -10.311 35.390 12.145 1.00 64.19 104 PRO A O 1
ATOM 812 N N . PRO A 1 105 ? -8.673 35.821 10.640 1.00 69.19 105 PRO A N 1
ATOM 813 C CA . PRO A 1 105 ? -8.551 34.435 10.219 1.00 69.19 105 PRO A CA 1
ATOM 814 C C . PRO A 1 105 ? -8.260 33.582 11.459 1.00 69.19 105 PRO A C 1
ATOM 816 O O . PRO A 1 105 ? -7.462 34.013 12.304 1.00 69.19 105 PRO A O 1
ATOM 819 N N . PRO A 1 106 ? -8.916 32.418 11.613 1.00 65.56 106 PRO A N 1
ATOM 820 C CA . PRO A 1 106 ? -8.639 31.542 12.736 1.00 65.56 106 PRO A CA 1
ATOM 821 C C . PRO A 1 106 ? -7.131 31.285 12.769 1.00 65.56 106 PRO A C 1
ATOM 823 O O . PRO A 1 106 ? -6.522 30.917 11.763 1.00 65.56 106 PRO A O 1
ATOM 826 N N . GLY A 1 107 ? -6.513 31.561 13.920 1.00 61.62 107 GLY A N 1
ATOM 827 C CA . GLY A 1 107 ? -5.104 31.252 14.133 1.00 61.62 107 GLY A CA 1
ATOM 828 C C . GLY A 1 107 ? -4.839 29.764 13.876 1.00 61.62 107 GLY A C 1
ATOM 829 O O . GLY A 1 107 ? -5.785 28.973 13.886 1.00 61.62 107 GLY A O 1
ATOM 830 N N . PRO A 1 108 ? -3.575 29.362 13.648 1.00 66.31 108 PRO A N 1
ATOM 831 C CA . PRO A 1 108 ? -3.229 27.967 13.400 1.00 66.31 108 PRO A CA 1
ATOM 832 C C . PRO A 1 108 ? -3.815 27.093 14.512 1.00 66.31 108 PRO A C 1
ATOM 834 O O . PRO A 1 108 ? -3.388 27.170 15.665 1.00 66.31 108 PRO A O 1
ATOM 837 N N . GLN A 1 109 ? -4.841 26.310 14.170 1.00 63.66 109 GLN A N 1
ATOM 838 C CA . GLN A 1 109 ? -5.511 25.440 15.123 1.00 63.66 109 GLN A CA 1
ATOM 839 C C . GLN A 1 109 ? -4.511 24.370 15.546 1.00 63.66 109 GLN A C 1
ATOM 841 O O . GLN A 1 109 ? -3.971 23.638 14.714 1.00 63.66 109 GLN A O 1
ATOM 846 N N . GLN A 1 110 ? -4.206 24.318 16.842 1.00 72.50 110 GLN A N 1
ATOM 847 C CA . GLN A 1 110 ? -3.366 23.252 17.360 1.00 72.50 110 GLN A CA 1
ATOM 848 C C . GLN A 1 110 ? -4.099 21.919 17.185 1.00 72.50 110 GLN A C 1
ATOM 850 O O . GLN A 1 110 ? -5.288 21.843 17.508 1.00 72.50 110 GLN A O 1
ATOM 855 N N . PRO A 1 111 ? -3.406 20.871 16.707 1.00 76.12 111 PRO A N 1
ATOM 856 C CA . PRO A 1 111 ? -4.003 19.554 16.575 1.00 76.12 111 PRO A CA 1
ATOM 857 C C . PRO A 1 111 ? -4.514 19.091 17.936 1.00 76.12 111 PRO A C 1
ATOM 859 O O . PRO A 1 111 ? -3.831 19.226 18.961 1.00 76.12 111 PRO A O 1
ATOM 862 N N . SER A 1 112 ? -5.724 18.548 17.947 1.00 82.31 112 SER A N 1
ATOM 863 C CA . SER A 1 112 ? -6.359 18.083 19.175 1.00 82.31 112 SER A CA 1
ATOM 864 C C . SER A 1 112 ? -5.580 16.910 19.791 1.00 82.31 112 SER A C 1
ATOM 866 O O . SER A 1 112 ? -4.823 16.202 19.121 1.00 82.31 112 SER A O 1
ATOM 868 N N . ALA A 1 113 ? -5.753 16.668 21.094 1.00 85.12 113 ALA A N 1
ATOM 869 C CA . ALA A 1 113 ? -5.083 15.553 21.773 1.00 85.12 113 ALA A CA 1
ATOM 870 C C . ALA A 1 113 ? -5.413 14.189 21.130 1.00 85.12 113 ALA A C 1
ATOM 872 O O . ALA A 1 113 ? -4.549 13.313 21.062 1.00 85.12 113 ALA A O 1
ATOM 873 N N . SER A 1 114 ? -6.635 14.026 20.614 1.00 83.19 114 SER A N 1
ATOM 874 C CA . SER A 1 114 ? -7.067 12.825 19.894 1.00 83.19 114 SER A CA 1
ATOM 875 C C . SER A 1 114 ? -6.413 12.699 18.515 1.00 83.19 114 SER A C 1
ATOM 877 O O . SER A 1 114 ? -6.004 11.598 18.149 1.00 83.19 114 SER A O 1
ATOM 879 N N . GLU A 1 115 ? -6.236 13.798 17.777 1.00 82.94 115 GLU A N 1
ATOM 880 C CA . GLU A 1 115 ? -5.474 13.800 16.519 1.00 82.94 115 GLU A CA 1
ATOM 881 C C . GLU A 1 115 ? -4.011 13.416 16.760 1.00 82.94 115 GLU A C 1
ATOM 883 O O . GLU A 1 115 ? -3.478 12.545 16.071 1.00 82.94 115 GLU A O 1
ATOM 888 N N . ASN A 1 116 ? -3.375 13.985 17.789 1.00 87.62 116 ASN A N 1
ATOM 889 C CA . ASN A 1 116 ? -2.001 13.636 18.157 1.00 87.62 116 ASN A CA 1
ATOM 890 C C . ASN A 1 116 ? -1.864 12.150 18.530 1.00 87.62 116 ASN A C 1
ATOM 892 O O . ASN A 1 116 ? -0.905 11.499 18.112 1.00 87.62 116 ASN A O 1
ATOM 896 N N . ALA A 1 117 ? -2.831 11.588 19.263 1.00 89.38 117 ALA A N 1
ATOM 897 C CA . ALA A 1 117 ? -2.851 10.162 19.589 1.00 89.38 117 ALA A CA 1
ATOM 898 C C . ALA A 1 117 ? -3.008 9.281 18.335 1.00 89.38 117 ALA A C 1
ATOM 900 O O . ALA A 1 117 ? -2.295 8.288 18.188 1.00 89.38 117 ALA A O 1
ATOM 901 N N . ALA A 1 118 ? -3.880 9.667 17.398 1.00 87.50 118 ALA A N 1
ATOM 902 C CA . ALA A 1 118 ? -4.057 8.951 16.135 1.00 87.50 118 ALA A CA 1
ATOM 903 C C . ALA A 1 118 ? -2.783 8.979 15.270 1.00 87.50 118 ALA A C 1
ATOM 905 O O . ALA A 1 118 ? -2.399 7.959 14.694 1.00 87.50 118 ALA A O 1
ATOM 906 N N . HIS A 1 119 ? -2.079 10.116 15.228 1.00 87.88 119 HIS A N 1
ATOM 907 C CA . HIS A 1 119 ? -0.789 10.234 14.546 1.00 87.88 119 HIS A CA 1
ATOM 908 C C . HIS A 1 119 ? 0.294 9.342 15.171 1.00 87.88 119 HIS A C 1
ATOM 910 O O . HIS A 1 119 ? 1.047 8.696 14.438 1.00 87.88 119 HIS A O 1
ATOM 916 N N . GLN A 1 120 ? 0.359 9.261 16.504 1.00 92.31 120 GLN A N 1
ATOM 917 C CA . GLN A 1 120 ? 1.298 8.374 17.199 1.00 92.31 120 GLN A CA 1
ATOM 918 C C . GLN A 1 120 ? 0.998 6.897 16.933 1.00 92.31 120 GLN A C 1
ATOM 920 O O . GLN A 1 120 ? 1.917 6.128 16.639 1.00 92.31 120 GLN A O 1
ATOM 925 N N . GLU A 1 121 ? -0.275 6.501 16.987 1.00 93.12 121 GLU A N 1
ATOM 926 C CA . GLU A 1 121 ? -0.667 5.115 16.725 1.00 93.12 121 GLU A CA 1
ATOM 927 C C . GLU A 1 121 ? -0.353 4.723 15.279 1.00 93.12 121 GLU A C 1
ATOM 929 O O . GLU A 1 121 ? 0.243 3.672 15.032 1.00 93.12 121 GLU A O 1
ATOM 934 N N . ARG A 1 122 ? -0.624 5.610 14.315 1.00 92.94 122 ARG A N 1
ATOM 935 C CA . ARG A 1 122 ? -0.214 5.400 12.925 1.00 92.94 122 ARG A CA 1
ATOM 936 C C . ARG A 1 122 ? 1.300 5.223 12.791 1.00 92.94 122 ARG A C 1
ATOM 938 O O . ARG A 1 122 ? 1.735 4.262 12.160 1.00 92.94 122 ARG A O 1
ATOM 945 N N . ALA A 1 123 ? 2.104 6.099 13.393 1.00 94.50 123 ALA A N 1
ATOM 946 C CA . ALA A 1 123 ? 3.565 6.004 13.321 1.00 94.50 123 ALA A CA 1
ATOM 947 C C . ALA A 1 123 ? 4.092 4.688 13.925 1.00 94.50 123 ALA A C 1
ATOM 949 O O . ALA A 1 123 ? 5.035 4.078 13.407 1.00 94.50 123 ALA A O 1
ATOM 950 N N . ARG A 1 124 ? 3.454 4.206 14.999 1.00 96.94 124 ARG A N 1
ATOM 951 C CA . ARG A 1 124 ? 3.751 2.907 15.613 1.00 96.94 124 ARG A CA 1
ATOM 952 C C . ARG A 1 124 ? 3.423 1.746 14.672 1.00 96.94 124 ARG A C 1
ATOM 954 O O . ARG A 1 124 ? 4.228 0.817 14.560 1.00 96.94 124 ARG A O 1
ATOM 961 N N . LEU A 1 125 ? 2.271 1.789 14.003 1.00 96.38 125 LEU A N 1
ATOM 962 C CA . LEU A 1 125 ? 1.855 0.769 13.037 1.00 96.38 125 LEU A CA 1
ATOM 963 C C . LEU A 1 125 ? 2.769 0.755 11.805 1.00 96.38 125 LEU A C 1
ATOM 965 O O . LEU A 1 125 ? 3.218 -0.316 11.403 1.00 96.38 125 LEU A O 1
ATOM 969 N N . GLU A 1 126 ? 3.126 1.919 11.262 1.00 95.31 126 GLU A N 1
ATOM 970 C CA . GLU A 1 126 ? 4.080 2.039 10.150 1.00 95.31 126 GLU A CA 1
ATOM 971 C C . GLU A 1 126 ? 5.456 1.473 10.532 1.00 95.31 126 GLU A C 1
ATOM 973 O O . GLU A 1 126 ? 5.985 0.612 9.830 1.00 95.31 126 GLU A O 1
ATOM 978 N N . SER A 1 127 ? 5.972 1.827 11.713 1.00 96.44 127 SER A N 1
ATOM 979 C CA . SER A 1 127 ? 7.232 1.275 12.234 1.00 96.44 127 SER A CA 1
ATOM 980 C C . SER A 1 127 ? 7.193 -0.247 12.392 1.00 96.44 127 SER A C 1
ATOM 982 O O . SER A 1 127 ? 8.212 -0.926 12.241 1.00 96.44 127 SER A O 1
ATOM 984 N N . ARG A 1 128 ? 6.026 -0.806 12.734 1.00 96.75 128 ARG A N 1
ATOM 985 C CA . ARG A 1 128 ? 5.831 -2.255 12.819 1.00 96.75 128 ARG A CA 1
ATOM 986 C C . ARG A 1 128 ? 5.861 -2.887 11.431 1.00 96.75 128 ARG A C 1
ATOM 988 O O . ARG A 1 128 ? 6.507 -3.920 11.290 1.00 96.75 128 ARG A O 1
ATOM 995 N N . ILE A 1 129 ? 5.214 -2.268 10.442 1.00 96.12 129 ILE A N 1
ATOM 996 C CA . ILE A 1 129 ? 5.181 -2.736 9.048 1.00 96.12 129 ILE A CA 1
ATOM 997 C C . ILE A 1 129 ? 6.582 -2.738 8.433 1.00 96.12 129 ILE A C 1
ATOM 999 O O . ILE A 1 129 ? 6.969 -3.721 7.803 1.00 96.12 129 ILE A O 1
ATOM 1003 N N . ASP A 1 130 ? 7.370 -1.690 8.671 1.00 96.00 130 ASP A N 1
ATOM 1004 C CA . ASP A 1 130 ? 8.726 -1.564 8.123 1.00 96.00 130 ASP A CA 1
ATOM 1005 C C . ASP A 1 130 ? 9.705 -2.608 8.679 1.00 96.00 130 ASP A C 1
ATOM 1007 O O . ASP A 1 130 ? 10.699 -2.939 8.035 1.00 96.00 130 ASP A O 1
ATOM 1011 N N . ARG A 1 131 ? 9.414 -3.166 9.859 1.00 97.06 131 ARG A N 1
ATOM 1012 C CA . ARG A 1 131 ? 10.197 -4.248 10.477 1.00 97.06 131 ARG A CA 1
ATOM 1013 C C . ARG A 1 131 ? 9.719 -5.648 10.084 1.00 97.06 131 ARG A C 1
ATOM 1015 O O . ARG A 1 131 ? 10.317 -6.626 10.532 1.00 97.06 131 ARG A O 1
ATOM 1022 N N . MET A 1 132 ? 8.638 -5.774 9.311 1.00 96.44 132 MET A N 1
ATOM 1023 C CA . MET A 1 132 ? 8.119 -7.087 8.921 1.00 96.44 132 MET A CA 1
ATOM 1024 C C . MET A 1 132 ? 9.021 -7.757 7.877 1.00 96.44 132 MET A C 1
ATOM 1026 O O . MET A 1 132 ? 9.548 -7.078 6.994 1.00 96.44 132 MET A O 1
ATOM 1030 N N . PRO A 1 133 ? 9.156 -9.096 7.921 1.00 97.19 133 PRO A N 1
ATOM 1031 C CA . PRO A 1 133 ? 9.772 -9.850 6.836 1.00 97.19 133 PRO A CA 1
ATOM 1032 C C . PRO A 1 133 ? 9.064 -9.593 5.493 1.00 97.19 133 PRO A C 1
ATOM 1034 O O . PRO A 1 133 ? 7.849 -9.364 5.493 1.00 97.19 133 PRO A O 1
ATOM 1037 N N . PRO A 1 134 ? 9.772 -9.687 4.350 1.00 94.69 134 PRO A N 1
ATOM 1038 C CA . PRO A 1 134 ? 9.193 -9.438 3.027 1.00 94.69 134 PRO A CA 1
ATOM 1039 C C . PRO A 1 134 ? 7.919 -10.248 2.745 1.00 94.69 134 PRO A C 1
ATOM 1041 O O . PRO A 1 134 ? 6.925 -9.681 2.295 1.00 94.69 134 PRO A O 1
ATOM 1044 N N . ASP A 1 135 ? 7.904 -11.537 3.095 1.00 94.69 135 ASP A N 1
ATOM 1045 C CA . ASP A 1 135 ? 6.749 -12.417 2.866 1.00 94.69 135 ASP A CA 1
ATOM 1046 C C . ASP A 1 135 ? 5.519 -11.992 3.684 1.00 94.69 135 ASP A C 1
ATOM 1048 O O . ASP A 1 135 ? 4.402 -11.924 3.167 1.00 94.69 135 ASP A O 1
ATOM 1052 N N . SER A 1 136 ? 5.720 -11.636 4.958 1.00 95.31 136 SER A N 1
ATOM 1053 C CA . SER A 1 136 ? 4.653 -11.104 5.818 1.00 95.31 136 SER A CA 1
ATOM 1054 C C . SER A 1 136 ? 4.152 -9.753 5.319 1.00 95.31 136 SER A C 1
ATOM 1056 O O . SER A 1 136 ? 2.955 -9.479 5.373 1.00 95.31 136 SER A O 1
ATOM 1058 N N . ARG A 1 137 ? 5.045 -8.909 4.792 1.00 96.38 137 ARG A N 1
ATOM 1059 C CA . ARG A 1 137 ? 4.664 -7.633 4.185 1.00 96.38 137 ARG A CA 1
ATOM 1060 C C . ARG A 1 137 ? 3.808 -7.827 2.939 1.00 96.38 137 ARG A C 1
ATOM 1062 O O . ARG A 1 137 ? 2.796 -7.146 2.810 1.00 96.38 137 ARG A O 1
ATOM 1069 N N . MET A 1 138 ? 4.146 -8.783 2.077 1.00 95.12 138 MET A N 1
ATOM 1070 C CA . MET A 1 138 ? 3.303 -9.129 0.930 1.00 95.12 138 MET A CA 1
ATOM 1071 C C . MET A 1 138 ? 1.915 -9.600 1.376 1.00 95.12 138 MET A C 1
ATOM 1073 O O . MET A 1 138 ? 0.914 -9.083 0.890 1.00 95.12 138 MET A O 1
ATOM 1077 N N . ALA A 1 139 ? 1.844 -10.508 2.355 1.00 95.88 139 ALA A N 1
ATOM 1078 C CA . ALA A 1 139 ? 0.569 -10.992 2.886 1.00 95.88 139 ALA A CA 1
ATOM 1079 C C . ALA A 1 139 ? -0.276 -9.877 3.533 1.00 95.88 139 ALA A C 1
ATOM 1081 O O . ALA A 1 139 ? -1.500 -9.879 3.403 1.00 95.88 139 ALA A O 1
ATOM 1082 N N . PHE A 1 140 ? 0.364 -8.919 4.209 1.00 97.50 140 PHE A N 1
ATOM 1083 C CA . PHE A 1 140 ? -0.283 -7.720 4.746 1.00 97.50 140 PHE A CA 1
ATOM 1084 C C . PHE A 1 140 ? -0.842 -6.822 3.642 1.00 97.50 140 PHE A C 1
ATOM 1086 O O . PHE A 1 140 ? -1.997 -6.411 3.714 1.00 97.50 140 PHE A O 1
ATOM 1093 N N . GLU A 1 141 ? -0.061 -6.543 2.605 1.00 97.31 141 GLU A N 1
ATOM 1094 C CA . GLU A 1 141 ? -0.500 -5.716 1.481 1.00 97.31 1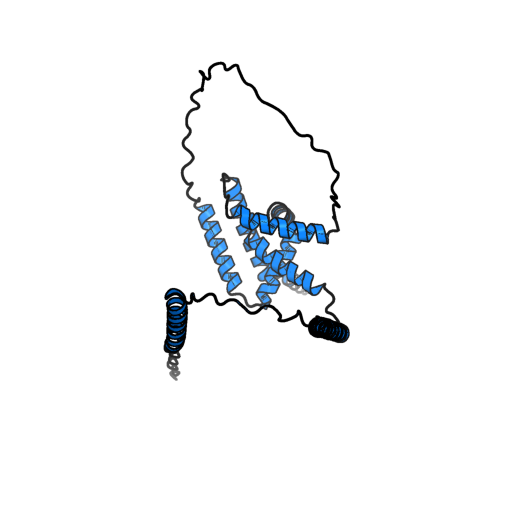41 GLU A CA 1
ATOM 1095 C C . GLU A 1 141 ? -1.671 -6.377 0.728 1.00 97.31 141 GLU A C 1
ATOM 1097 O O . GLU A 1 141 ? -2.658 -5.711 0.409 1.00 97.31 141 GLU A O 1
ATOM 1102 N N . ASP A 1 142 ? -1.632 -7.696 0.528 1.00 96.25 142 ASP A N 1
ATOM 1103 C CA . ASP A 1 142 ? -2.739 -8.445 -0.079 1.00 96.25 142 ASP A CA 1
ATOM 1104 C C . ASP A 1 142 ? -3.992 -8.424 0.821 1.00 96.25 142 ASP A C 1
ATOM 1106 O O . ASP A 1 142 ? -5.121 -8.306 0.335 1.00 96.25 142 ASP A O 1
ATOM 1110 N N . ALA A 1 143 ? -3.812 -8.487 2.147 1.00 97.06 143 ALA A N 1
ATOM 1111 C CA . ALA A 1 143 ? -4.902 -8.330 3.107 1.00 97.06 143 ALA A CA 1
ATOM 1112 C C . ALA A 1 143 ? -5.502 -6.915 3.071 1.00 97.06 143 ALA A C 1
ATOM 1114 O O . ALA A 1 143 ? -6.724 -6.789 3.135 1.00 97.06 143 ALA A O 1
ATOM 1115 N N . MET A 1 144 ? -4.681 -5.872 2.910 1.00 96.81 144 MET A N 1
ATOM 1116 C CA . MET A 1 144 ? -5.137 -4.490 2.722 1.00 96.81 144 MET A CA 1
ATOM 1117 C C . MET A 1 144 ? -5.975 -4.345 1.454 1.00 96.81 144 MET A C 1
ATOM 1119 O O . MET A 1 144 ? -7.071 -3.789 1.503 1.00 96.81 144 MET A O 1
ATOM 1123 N N . LEU A 1 145 ? -5.505 -4.889 0.330 1.00 95.69 145 LEU A N 1
ATOM 1124 C CA . LEU A 1 145 ? -6.260 -4.866 -0.921 1.00 95.69 145 LEU A CA 1
ATOM 1125 C C . LEU A 1 145 ? -7.591 -5.612 -0.790 1.00 95.69 145 LEU A C 1
ATOM 1127 O O . LEU A 1 145 ? -8.632 -5.110 -1.216 1.00 95.69 145 LEU A O 1
ATOM 1131 N N . ARG A 1 146 ? -7.581 -6.792 -0.159 1.00 96.00 146 ARG A N 1
ATOM 1132 C CA . ARG A 1 146 ? -8.805 -7.552 0.115 1.00 96.00 146 ARG A CA 1
ATOM 1133 C C . ARG A 1 146 ? -9.768 -6.766 1.000 1.00 96.00 146 ARG A C 1
ATOM 1135 O O . ARG A 1 146 ? -10.958 -6.762 0.709 1.00 96.00 146 ARG A O 1
ATOM 1142 N N . LEU A 1 147 ? -9.258 -6.097 2.033 1.00 96.00 147 LEU A N 1
ATOM 1143 C CA . LEU A 1 147 ? -10.056 -5.286 2.945 1.00 96.00 147 LEU A CA 1
ATOM 1144 C C . LEU A 1 147 ? -10.726 -4.119 2.209 1.00 96.00 147 LEU A C 1
ATOM 1146 O O . LEU A 1 147 ? -11.934 -3.954 2.337 1.00 96.00 147 LEU A O 1
ATOM 1150 N N . VAL A 1 148 ? -9.982 -3.383 1.374 1.00 95.88 148 VAL A N 1
ATOM 1151 C CA . VAL A 1 148 ? -10.525 -2.300 0.528 1.00 95.88 148 VAL A CA 1
ATOM 1152 C C . VAL A 1 148 ? -11.596 -2.817 -0.437 1.00 95.88 148 VAL A C 1
ATOM 1154 O O . VAL A 1 148 ? -12.557 -2.111 -0.715 1.00 95.88 148 VAL A O 1
ATOM 1157 N N . ARG A 1 149 ? -11.469 -4.052 -0.939 1.00 93.88 149 ARG A N 1
ATOM 1158 C CA . ARG A 1 149 ? -12.488 -4.676 -1.803 1.00 93.88 149 ARG A CA 1
ATOM 1159 C C . ARG A 1 149 ? -13.734 -5.142 -1.040 1.00 93.88 149 ARG A C 1
ATOM 1161 O O . ARG A 1 149 ? -14.798 -5.199 -1.648 1.00 93.88 149 ARG A O 1
ATOM 1168 N N . SER A 1 150 ? -13.601 -5.519 0.235 1.00 96.06 150 SER A N 1
ATOM 1169 C CA . SER A 1 150 ? -14.685 -6.117 1.031 1.00 96.06 150 SER A CA 1
ATOM 1170 C C . SER A 1 150 ? -15.434 -5.148 1.945 1.00 96.06 150 SER A C 1
ATOM 1172 O O . SER A 1 150 ? -16.565 -5.436 2.315 1.00 96.06 150 SER A O 1
ATOM 1174 N N . ASP A 1 151 ? -14.798 -4.058 2.370 1.00 95.81 151 ASP A N 1
ATOM 1175 C CA . ASP A 1 151 ? -15.390 -3.066 3.268 1.00 95.81 151 ASP A CA 1
ATOM 1176 C C . ASP A 1 151 ? -15.868 -1.859 2.455 1.00 95.81 151 ASP A C 1
ATOM 1178 O O . ASP A 1 151 ? -15.061 -1.092 1.926 1.00 95.81 151 ASP A O 1
ATOM 1182 N N . ASP A 1 152 ? -17.187 -1.683 2.370 1.00 95.38 152 ASP A N 1
ATOM 1183 C CA . ASP A 1 152 ? -17.811 -0.616 1.583 1.00 95.38 152 ASP A CA 1
ATOM 1184 C C . ASP A 1 152 ? -17.405 0.788 2.050 1.00 95.38 152 ASP A C 1
ATOM 1186 O O . ASP A 1 152 ? -17.315 1.714 1.240 1.00 95.38 152 ASP A O 1
ATOM 1190 N N . THR A 1 153 ? -17.113 0.970 3.342 1.00 93.81 153 THR A N 1
ATOM 1191 C CA . THR A 1 153 ? -16.715 2.276 3.886 1.00 93.81 153 THR A CA 1
ATOM 1192 C C . THR A 1 153 ? -15.307 2.650 3.441 1.00 93.81 153 THR A C 1
ATOM 1194 O O . THR A 1 153 ? -15.069 3.790 3.022 1.00 93.81 153 THR A O 1
ATOM 1197 N N . LEU A 1 154 ? -14.388 1.681 3.469 1.00 92.19 154 LEU A N 1
ATOM 1198 C CA . LEU A 1 154 ? -13.021 1.843 2.986 1.00 92.19 154 LEU A CA 1
ATOM 1199 C C . LEU A 1 154 ? -12.991 1.970 1.472 1.00 92.19 154 LEU A C 1
ATOM 1201 O O . LEU A 1 154 ? -12.294 2.846 0.965 1.00 92.19 154 LEU A O 1
ATOM 1205 N N . LYS A 1 155 ? -13.788 1.172 0.760 1.00 94.06 155 LYS A N 1
ATOM 1206 C CA . LYS A 1 155 ? -13.955 1.277 -0.688 1.00 94.06 155 LYS A CA 1
ATOM 1207 C C . LYS A 1 155 ? -14.419 2.673 -1.089 1.00 94.06 155 LYS A C 1
ATOM 1209 O O . LYS A 1 155 ? -13.754 3.334 -1.879 1.00 94.06 155 LYS A O 1
ATOM 1214 N N . ALA A 1 156 ? -15.497 3.172 -0.482 1.00 92.38 156 ALA A N 1
ATOM 1215 C CA . ALA A 1 156 ? -16.020 4.504 -0.772 1.00 92.38 156 ALA A CA 1
ATOM 1216 C C . ALA A 1 156 ? -15.033 5.619 -0.385 1.00 92.38 156 ALA A C 1
ATOM 1218 O O . ALA A 1 156 ? -14.943 6.638 -1.071 1.00 92.38 156 ALA A O 1
ATOM 1219 N N . ALA A 1 157 ? -14.285 5.459 0.713 1.00 91.25 157 ALA A N 1
ATOM 1220 C CA . ALA A 1 157 ? -13.234 6.400 1.095 1.00 91.25 157 ALA A CA 1
ATOM 1221 C C . ALA A 1 157 ? -12.095 6.424 0.066 1.00 91.25 157 ALA A C 1
ATOM 1223 O O . ALA A 1 157 ? -11.684 7.506 -0.353 1.00 91.25 157 ALA A O 1
ATOM 1224 N N . PHE A 1 158 ? -11.645 5.245 -0.361 1.00 90.50 158 PHE A N 1
ATOM 1225 C CA . PHE A 1 158 ? -10.584 5.056 -1.341 1.00 90.50 158 PHE A CA 1
ATOM 1226 C C . PHE A 1 158 ? -10.976 5.613 -2.714 1.00 90.50 158 PHE A C 1
ATOM 1228 O O . PHE A 1 158 ? -10.232 6.406 -3.279 1.00 90.50 158 PHE A O 1
ATOM 1235 N N . GLU A 1 159 ? -12.166 5.279 -3.217 1.00 90.06 159 GLU A N 1
ATOM 1236 C CA . GLU A 1 159 ? -12.679 5.766 -4.505 1.00 90.06 159 GLU A CA 1
ATOM 1237 C C . GLU A 1 159 ? -12.925 7.281 -4.504 1.00 90.06 159 GLU A C 1
ATOM 1239 O O . GLU A 1 159 ? -12.689 7.952 -5.509 1.00 90.06 159 GLU A O 1
ATOM 1244 N N . ARG A 1 160 ? -13.392 7.843 -3.379 1.00 90.50 160 ARG A N 1
ATOM 1245 C CA . ARG A 1 160 ? -13.654 9.285 -3.266 1.00 90.50 160 ARG A CA 1
ATOM 1246 C C . ARG A 1 160 ? -12.371 10.099 -3.167 1.00 90.50 160 ARG A C 1
ATOM 1248 O O . ARG A 1 160 ? -12.289 11.169 -3.760 1.00 90.50 160 ARG A O 1
ATOM 1255 N N . SER A 1 161 ? -11.428 9.660 -2.338 1.00 88.06 161 SER A N 1
ATOM 1256 C CA . SER A 1 161 ? -10.148 10.337 -2.139 1.00 88.06 161 SER A CA 1
ATOM 1257 C C . SER A 1 161 ? -9.158 9.383 -1.458 1.00 88.06 161 SER A C 1
ATOM 1259 O O . SER A 1 161 ? -9.181 9.260 -0.225 1.00 88.06 161 SER A O 1
ATOM 1261 N N . PRO A 1 162 ? -8.238 8.756 -2.217 1.00 87.81 162 PRO A N 1
ATOM 1262 C CA . PRO A 1 162 ? -7.187 7.903 -1.655 1.00 87.81 162 PRO A CA 1
ATOM 1263 C C . PRO A 1 162 ? -6.332 8.636 -0.611 1.00 87.81 162 PRO A C 1
ATOM 1265 O O . PRO A 1 162 ? -5.853 8.037 0.347 1.00 87.81 162 PRO A O 1
ATOM 1268 N N . GLN A 1 163 ? -6.204 9.959 -0.748 1.00 82.69 163 GLN A N 1
ATOM 1269 C CA . GLN A 1 163 ? -5.453 10.826 0.165 1.00 82.69 163 GLN A CA 1
ATOM 1270 C C . GLN A 1 163 ? -6.061 10.896 1.568 1.00 82.69 163 GLN A C 1
ATOM 1272 O O . GLN A 1 163 ? -5.370 11.210 2.536 1.00 82.69 163 GLN A O 1
ATOM 1277 N N . SER A 1 164 ? -7.362 10.623 1.689 1.00 86.25 164 SER A N 1
ATOM 1278 C CA . SER A 1 164 ? -8.032 10.629 2.987 1.00 86.25 164 SER A CA 1
ATOM 1279 C C . SER A 1 164 ? -7.588 9.468 3.884 1.00 86.25 164 SER A C 1
ATOM 1281 O O . SER A 1 164 ? -7.697 9.592 5.105 1.00 86.25 164 SER A O 1
ATOM 1283 N N . ILE A 1 165 ? -7.040 8.403 3.283 1.00 93.25 165 ILE A N 1
ATOM 1284 C CA . ILE A 1 165 ? -6.543 7.173 3.916 1.00 93.25 165 ILE A CA 1
ATOM 1285 C C . ILE A 1 165 ? -5.176 6.770 3.306 1.00 93.25 165 ILE A C 1
ATOM 1287 O O . ILE A 1 165 ? -5.053 5.750 2.620 1.00 93.25 165 ILE A O 1
ATOM 1291 N N . PRO A 1 166 ? -4.131 7.600 3.489 1.00 91.06 166 PRO A N 1
ATOM 1292 C CA . PRO A 1 166 ? -2.897 7.522 2.703 1.00 91.06 166 PRO A CA 1
ATOM 1293 C C . PRO A 1 166 ? -2.106 6.228 2.939 1.00 91.06 166 PRO A C 1
ATOM 1295 O O . PRO A 1 166 ? -1.467 5.711 2.019 1.00 91.06 166 PRO A O 1
ATOM 1298 N N . THR A 1 167 ? -2.156 5.682 4.153 1.00 93.44 167 THR A N 1
ATOM 1299 C CA . THR A 1 167 ? -1.460 4.445 4.515 1.00 93.44 167 THR A CA 1
ATOM 1300 C C . THR A 1 167 ? -2.137 3.262 3.838 1.00 93.44 167 THR A C 1
ATOM 1302 O O . THR A 1 167 ? -1.470 2.433 3.217 1.00 93.44 167 THR A O 1
ATOM 1305 N N . VAL A 1 168 ? -3.473 3.225 3.889 1.00 94.88 168 VAL A N 1
ATOM 1306 C CA . VAL A 1 168 ? -4.277 2.217 3.187 1.00 94.88 168 VAL A CA 1
ATOM 1307 C C . VAL A 1 168 ? -3.998 2.250 1.692 1.00 94.88 168 VAL A C 1
ATOM 1309 O O . VAL A 1 168 ? -3.727 1.206 1.095 1.00 94.88 168 VAL A O 1
ATOM 1312 N N . ALA A 1 169 ? -3.997 3.446 1.104 1.00 93.12 169 ALA A N 1
ATOM 1313 C CA . ALA A 1 169 ? -3.781 3.610 -0.321 1.00 93.12 169 ALA A CA 1
ATOM 1314 C C . ALA A 1 169 ? -2.399 3.126 -0.765 1.00 93.12 169 ALA A C 1
ATOM 1316 O O . ALA A 1 169 ? -2.303 2.353 -1.718 1.00 93.12 169 ALA A O 1
ATOM 1317 N N . LYS A 1 170 ? -1.341 3.497 -0.035 1.00 94.31 170 LYS A N 1
ATOM 1318 C CA . LYS A 1 170 ? 0.034 3.056 -0.312 1.00 94.31 170 LYS A CA 1
ATOM 1319 C C . LYS A 1 170 ? 0.134 1.532 -0.439 1.00 94.31 170 LYS A C 1
ATOM 1321 O O . LYS A 1 170 ? 0.702 1.030 -1.407 1.00 94.31 170 LYS A O 1
ATOM 1326 N N . TYR A 1 171 ? -0.411 0.796 0.528 1.00 96.00 171 TYR A N 1
ATOM 1327 C CA . TYR A 1 171 ? -0.268 -0.662 0.583 1.00 96.00 171 TYR A CA 1
ATOM 1328 C C . TYR A 1 171 ? -1.239 -1.400 -0.344 1.00 96.00 171 TYR A C 1
ATOM 1330 O O . TYR A 1 171 ? -0.842 -2.376 -0.981 1.00 96.00 171 TYR A O 1
ATOM 1338 N N . ALA A 1 172 ? -2.476 -0.917 -0.486 1.00 94.62 172 ALA A N 1
ATOM 1339 C CA . ALA A 1 172 ? -3.437 -1.497 -1.423 1.00 94.62 172 ALA A CA 1
ATOM 1340 C C . ALA A 1 172 ? -2.966 -1.353 -2.881 1.00 94.62 172 ALA A C 1
ATOM 1342 O O . ALA A 1 172 ? -3.073 -2.302 -3.657 1.00 94.62 172 ALA A O 1
ATOM 1343 N N . VAL A 1 173 ? -2.378 -0.206 -3.246 1.00 92.31 173 VAL A N 1
ATOM 1344 C CA . VAL A 1 173 ? -1.810 0.020 -4.586 1.00 92.31 173 VAL A CA 1
ATOM 1345 C C . VAL A 1 173 ? -0.610 -0.892 -4.846 1.00 92.31 173 VAL A C 1
ATOM 1347 O O . VAL A 1 173 ? -0.502 -1.450 -5.936 1.00 92.31 173 VAL A O 1
ATOM 1350 N N . ALA A 1 174 ? 0.264 -1.103 -3.856 1.00 91.31 174 ALA A N 1
ATOM 1351 C CA . ALA A 1 174 ? 1.398 -2.021 -3.991 1.00 91.31 174 ALA A CA 1
ATOM 1352 C C . ALA A 1 174 ? 0.947 -3.470 -4.260 1.00 91.31 174 ALA A C 1
ATOM 1354 O O . ALA A 1 174 ? 1.467 -4.121 -5.171 1.00 91.31 174 ALA A O 1
ATOM 1355 N N . ALA A 1 175 ? -0.059 -3.956 -3.524 1.00 93.88 175 ALA A N 1
ATOM 1356 C CA . ALA A 1 175 ? -0.662 -5.265 -3.772 1.00 93.88 175 ALA A CA 1
ATOM 1357 C C . ALA A 1 175 ? -1.343 -5.346 -5.139 1.00 93.88 175 ALA A C 1
ATOM 1359 O O . ALA A 1 175 ? -1.133 -6.309 -5.875 1.00 93.88 175 ALA A O 1
ATOM 1360 N N . HIS A 1 176 ? -2.093 -4.310 -5.518 1.00 90.31 176 HIS A N 1
ATOM 1361 C CA . HIS A 1 176 ? -2.752 -4.254 -6.818 1.00 90.31 176 HIS A CA 1
ATOM 1362 C C . HIS A 1 176 ? -1.737 -4.294 -7.968 1.00 90.31 176 HIS A C 1
ATOM 1364 O O . HIS A 1 176 ? -1.928 -5.015 -8.943 1.00 90.31 176 HIS A O 1
ATOM 1370 N N . TYR A 1 177 ? -0.627 -3.557 -7.857 1.00 87.06 177 TYR A N 1
ATOM 1371 C CA . TYR A 1 177 ? 0.431 -3.565 -8.867 1.00 87.06 177 TYR A CA 1
ATOM 1372 C C . TYR A 1 177 ? 1.042 -4.960 -9.036 1.00 87.06 177 TYR A C 1
ATOM 1374 O O . TYR A 1 177 ? 1.283 -5.398 -10.160 1.00 87.06 177 TYR A O 1
ATOM 1382 N N . ARG A 1 178 ? 1.243 -5.698 -7.937 1.00 89.69 178 ARG A N 1
ATOM 1383 C CA . ARG A 1 178 ? 1.695 -7.092 -8.010 1.00 89.69 178 ARG A CA 1
ATOM 1384 C C . ARG A 1 178 ? 0.673 -8.018 -8.659 1.00 89.69 178 ARG A C 1
ATOM 1386 O O . ARG A 1 178 ? 1.073 -8.838 -9.477 1.00 89.69 178 ARG A O 1
ATOM 1393 N N . GLU A 1 179 ? -0.604 -7.909 -8.300 1.00 85.50 179 GLU A N 1
ATOM 1394 C CA . GLU A 1 179 ? -1.681 -8.708 -8.904 1.00 85.50 179 GLU A CA 1
ATOM 1395 C C . GLU A 1 179 ? -1.734 -8.460 -10.418 1.00 85.50 179 GLU A C 1
ATOM 1397 O O . GLU A 1 179 ? -1.640 -9.398 -11.205 1.00 85.50 179 GLU A O 1
ATOM 1402 N N . ALA A 1 180 ? -1.684 -7.192 -10.835 1.00 85.81 180 ALA A N 1
ATOM 1403 C CA . ALA A 1 180 ? -1.643 -6.806 -12.243 1.00 85.81 180 ALA A CA 1
ATOM 1404 C C . ALA A 1 180 ? -0.388 -7.304 -12.986 1.00 85.81 180 ALA A C 1
ATOM 1406 O O . ALA A 1 180 ? -0.444 -7.572 -14.185 1.00 85.81 180 ALA A O 1
ATOM 1407 N N . LEU A 1 181 ? 0.762 -7.415 -12.311 1.00 82.19 181 LEU A N 1
ATOM 1408 C CA . LEU A 1 181 ? 1.962 -8.031 -12.889 1.00 82.19 181 LEU A CA 1
ATOM 1409 C C . LEU A 1 181 ? 1.869 -9.558 -12.964 1.00 82.19 181 LEU A C 1
ATOM 1411 O O . LEU A 1 181 ? 2.512 -10.149 -13.828 1.00 82.19 181 LEU A O 1
ATOM 1415 N N . ARG A 1 182 ? 1.097 -10.187 -12.074 1.00 81.62 182 ARG A N 1
ATOM 1416 C CA . ARG A 1 182 ? 0.880 -11.636 -12.052 1.00 81.62 182 ARG A CA 1
ATOM 1417 C C . ARG A 1 182 ? -0.070 -12.086 -13.158 1.00 81.62 182 ARG A C 1
ATOM 1419 O O . ARG A 1 182 ? 0.163 -13.136 -13.747 1.00 81.62 182 ARG A O 1
ATOM 1426 N N . ASP A 1 183 ? -1.086 -11.278 -13.442 1.00 70.25 183 ASP A N 1
ATOM 1427 C CA . ASP A 1 183 ? -2.097 -11.559 -14.468 1.00 70.25 183 ASP A CA 1
ATOM 1428 C C . ASP A 1 183 ? -1.614 -11.244 -15.889 1.00 70.25 183 ASP A C 1
ATOM 1430 O O . ASP A 1 183 ? -2.209 -11.693 -16.870 1.00 70.25 183 ASP A O 1
ATOM 1434 N N . LYS A 1 184 ? -0.505 -10.506 -16.033 1.00 67.81 184 LYS A N 1
ATOM 1435 C CA . LYS A 1 184 ? 0.175 -10.413 -17.325 1.00 67.81 184 LYS A CA 1
ATOM 1436 C C . LYS A 1 184 ? 0.756 -11.787 -17.652 1.00 67.81 184 LYS A C 1
ATOM 1438 O O . LYS A 1 184 ? 1.547 -12.292 -16.852 1.00 67.81 184 LYS A O 1
ATOM 1443 N N . PRO A 1 185 ? 0.422 -12.380 -18.814 1.00 62.38 185 PRO A N 1
ATOM 1444 C CA . PRO A 1 185 ? 1.052 -13.618 -19.230 1.00 62.38 185 PRO A CA 1
ATOM 1445 C C . PRO A 1 185 ? 2.554 -13.360 -19.284 1.00 62.38 185 PRO A C 1
ATOM 1447 O O . PRO A 1 185 ? 3.028 -12.545 -20.079 1.00 62.38 185 PRO A O 1
ATOM 1450 N N . GLN A 1 186 ? 3.297 -14.004 -18.382 1.00 60.62 186 GLN A N 1
ATOM 1451 C CA . GLN A 1 186 ? 4.744 -14.055 -18.499 1.00 60.62 186 GLN A CA 1
ATOM 1452 C C . GLN A 1 186 ? 5.018 -14.658 -19.876 1.00 60.62 186 GLN A C 1
ATOM 1454 O O . GLN A 1 186 ? 4.494 -15.744 -20.153 1.00 60.62 186 GLN A O 1
ATOM 1459 N N . PRO A 1 187 ? 5.743 -13.956 -20.767 1.00 62.44 187 PRO A N 1
ATOM 1460 C CA . PRO A 1 187 ? 6.079 -14.534 -22.052 1.00 62.44 187 PRO A CA 1
ATOM 1461 C C . PRO A 1 187 ? 6.774 -15.859 -21.762 1.00 62.44 187 PRO A C 1
ATOM 1463 O O . PRO A 1 187 ? 7.650 -15.936 -20.894 1.00 62.44 187 PRO A O 1
ATOM 1466 N N . THR A 1 188 ? 6.337 -16.916 -22.442 1.00 77.44 188 THR A N 1
ATOM 1467 C CA . THR A 1 188 ? 7.041 -18.192 -22.366 1.00 77.44 188 THR A CA 1
ATOM 1468 C C . THR A 1 188 ? 8.518 -17.945 -22.690 1.00 77.44 188 THR A C 1
ATOM 1470 O O . THR A 1 188 ? 8.829 -16.992 -23.411 1.00 77.44 188 THR A O 1
ATOM 1473 N N . PRO A 1 189 ? 9.452 -18.761 -22.174 1.00 76.81 189 PRO A N 1
ATOM 1474 C CA . PRO A 1 189 ? 10.872 -18.589 -22.475 1.00 76.81 189 PRO A CA 1
ATOM 1475 C C . PRO A 1 189 ? 11.139 -18.438 -23.979 1.00 76.81 189 PRO A C 1
ATOM 1477 O O . PRO A 1 189 ? 11.952 -17.615 -24.379 1.00 76.81 189 PRO A O 1
ATOM 1480 N N . GLU A 1 190 ? 10.374 -19.157 -24.800 1.00 78.62 190 GLU A N 1
ATOM 1481 C CA . GLU A 1 190 ? 10.374 -19.067 -26.259 1.00 78.62 190 GLU A CA 1
ATOM 1482 C C . GLU A 1 190 ? 9.900 -17.696 -26.773 1.00 78.62 190 GLU A C 1
ATOM 1484 O O . GLU A 1 190 ? 10.660 -17.007 -27.447 1.00 78.62 190 GLU A O 1
ATOM 1489 N N . ALA A 1 191 ? 8.726 -17.211 -26.351 1.00 79.00 191 ALA A N 1
ATOM 1490 C CA . ALA A 1 191 ? 8.233 -15.883 -26.733 1.00 79.00 191 ALA A CA 1
ATOM 1491 C C . ALA A 1 191 ? 9.143 -14.737 -26.244 1.00 79.00 191 ALA A C 1
ATOM 1493 O O . ALA A 1 191 ? 9.246 -13.689 -26.883 1.00 79.00 191 ALA A O 1
ATOM 1494 N N . ALA A 1 192 ? 9.820 -14.919 -25.107 1.00 80.62 192 ALA A N 1
ATOM 1495 C CA . ALA A 1 192 ? 10.797 -13.965 -24.595 1.00 80.62 192 ALA A CA 1
ATOM 1496 C C . ALA A 1 192 ? 12.080 -13.948 -25.444 1.00 80.62 192 ALA A C 1
ATOM 1498 O O . ALA A 1 192 ? 12.631 -12.872 -25.692 1.00 80.62 192 ALA A O 1
ATOM 1499 N N . MET A 1 193 ? 12.542 -15.117 -25.902 1.00 84.38 193 MET A N 1
ATOM 1500 C CA . MET A 1 193 ? 13.678 -15.233 -26.820 1.00 84.38 193 MET A CA 1
ATOM 1501 C C . MET A 1 193 ? 13.352 -14.654 -28.198 1.00 84.38 193 MET A C 1
ATOM 1503 O O . MET A 1 193 ? 14.172 -13.908 -28.734 1.00 84.38 193 MET A O 1
ATOM 1507 N N . ASP A 1 194 ? 12.154 -14.900 -28.728 1.00 84.75 194 ASP A N 1
ATOM 1508 C CA . ASP A 1 194 ? 11.705 -14.314 -29.995 1.00 84.75 194 ASP A CA 1
ATOM 1509 C C . ASP A 1 194 ? 11.628 -12.787 -29.905 1.00 84.75 194 ASP A C 1
ATOM 1511 O O . ASP A 1 194 ? 12.227 -12.081 -30.715 1.00 84.75 194 ASP A O 1
ATOM 1515 N N . ALA A 1 195 ? 11.028 -12.251 -28.839 1.00 81.25 195 ALA A N 1
ATOM 1516 C CA . ALA A 1 195 ? 10.996 -10.807 -28.611 1.00 81.25 195 ALA A CA 1
ATOM 1517 C C . ALA A 1 195 ? 12.403 -10.197 -28.435 1.00 81.25 195 ALA A C 1
ATOM 1519 O O . ALA A 1 195 ? 12.638 -9.042 -28.803 1.00 81.25 195 ALA A O 1
ATOM 1520 N N . ALA A 1 196 ? 13.354 -10.939 -27.858 1.00 87.12 196 ALA A N 1
ATOM 1521 C CA . ALA A 1 196 ? 14.747 -10.505 -27.769 1.00 87.12 196 ALA A CA 1
ATOM 1522 C C . ALA A 1 196 ? 15.425 -10.499 -29.148 1.00 87.12 196 ALA A C 1
ATOM 1524 O O . ALA A 1 196 ? 16.119 -9.535 -29.480 1.00 87.12 196 ALA A O 1
ATOM 1525 N N . ARG A 1 197 ? 15.180 -11.526 -29.967 1.00 87.88 197 ARG A N 1
ATOM 1526 C CA . ARG A 1 197 ? 15.679 -11.624 -31.343 1.00 87.88 197 ARG A CA 1
ATOM 1527 C C . ARG A 1 197 ? 15.157 -10.480 -32.208 1.00 87.88 197 ARG A C 1
ATOM 1529 O O . ARG A 1 197 ? 15.951 -9.840 -32.896 1.00 87.88 197 ARG A O 1
ATOM 1536 N N . ASP A 1 198 ? 13.872 -10.160 -32.103 1.00 91.00 198 ASP A N 1
ATOM 1537 C CA . ASP A 1 198 ? 13.256 -9.046 -32.830 1.00 91.00 198 ASP A CA 1
ATOM 1538 C C . ASP A 1 198 ? 13.875 -7.699 -32.449 1.00 91.00 198 ASP A C 1
ATOM 1540 O O . ASP A 1 198 ? 14.126 -6.854 -33.308 1.00 91.00 198 ASP A O 1
ATOM 1544 N N . ARG A 1 199 ? 14.190 -7.493 -31.163 1.00 90.75 199 ARG A N 1
ATOM 1545 C CA . ARG A 1 199 ? 14.872 -6.271 -30.704 1.00 90.75 199 ARG A CA 1
ATOM 1546 C C . ARG A 1 199 ? 16.281 -6.144 -31.265 1.00 90.75 199 ARG A C 1
ATOM 1548 O O . ARG A 1 199 ? 16.677 -5.035 -31.618 1.00 90.75 199 ARG A O 1
ATOM 1555 N N . ILE A 1 200 ? 17.023 -7.248 -31.339 1.00 89.81 200 ILE A N 1
ATOM 1556 C CA . ILE A 1 200 ? 18.366 -7.266 -31.932 1.00 89.81 200 ILE A CA 1
ATOM 1557 C C . ILE A 1 200 ? 18.263 -6.913 -33.417 1.00 89.81 200 ILE A C 1
ATOM 1559 O O . ILE A 1 200 ? 18.880 -5.944 -33.848 1.00 89.81 200 ILE A O 1
ATOM 1563 N N . MET A 1 201 ? 17.380 -7.588 -34.159 1.00 95.00 201 MET A N 1
ATOM 1564 C CA . MET A 1 201 ? 17.154 -7.316 -35.583 1.00 95.00 201 MET A CA 1
ATOM 1565 C C . MET A 1 201 ? 16.716 -5.869 -35.845 1.00 95.00 201 MET A C 1
ATOM 1567 O O . MET A 1 201 ? 17.203 -5.227 -36.775 1.00 95.00 201 MET A O 1
ATOM 1571 N N . ALA A 1 202 ? 15.832 -5.315 -35.011 1.00 93.19 202 ALA A N 1
ATOM 1572 C CA . ALA A 1 202 ? 15.393 -3.928 -35.131 1.00 93.19 202 ALA A CA 1
ATOM 1573 C C . ALA A 1 202 ? 16.519 -2.923 -34.836 1.00 93.19 202 ALA A C 1
ATOM 1575 O O . ALA A 1 202 ? 16.565 -1.855 -35.450 1.00 93.19 202 ALA A O 1
ATOM 1576 N N . ASN A 1 203 ? 17.420 -3.235 -33.901 1.00 94.44 203 ASN A N 1
ATOM 1577 C CA . ASN A 1 203 ? 18.580 -2.397 -33.611 1.00 94.44 203 ASN A CA 1
ATOM 1578 C C . ASN A 1 203 ? 19.594 -2.452 -34.759 1.00 94.44 203 ASN A C 1
ATOM 1580 O O . ASN A 1 203 ? 20.029 -1.406 -35.239 1.00 94.44 203 ASN A O 1
ATOM 1584 N N . ASP A 1 204 ? 19.883 -3.648 -35.266 1.00 92.81 204 ASP A N 1
ATOM 1585 C CA . ASP A 1 204 ? 20.777 -3.848 -36.406 1.00 92.81 204 ASP A CA 1
ATOM 1586 C C . ASP A 1 204 ? 20.252 -3.106 -37.639 1.00 92.81 204 ASP A C 1
ATOM 1588 O O . ASP A 1 204 ? 20.993 -2.362 -38.280 1.00 92.81 204 ASP A O 1
ATOM 1592 N N . ALA A 1 205 ? 18.949 -3.195 -37.924 1.00 94.25 205 ALA A N 1
ATOM 1593 C CA . ALA A 1 205 ? 18.319 -2.450 -39.012 1.00 94.25 205 ALA A CA 1
ATOM 1594 C C . ALA A 1 205 ? 18.520 -0.929 -38.877 1.00 94.25 205 ALA A C 1
ATOM 1596 O O . ALA A 1 205 ? 18.796 -0.250 -39.869 1.00 94.25 205 ALA A O 1
ATOM 1597 N N . ARG A 1 206 ? 18.437 -0.384 -37.655 1.00 95.44 206 ARG A N 1
ATOM 1598 C CA . ARG A 1 206 ? 18.710 1.041 -37.394 1.00 95.44 206 ARG A CA 1
ATOM 1599 C C . ARG A 1 206 ? 20.182 1.385 -37.598 1.00 95.44 206 ARG A C 1
ATOM 1601 O O . ARG A 1 206 ? 20.479 2.422 -38.187 1.00 95.44 206 ARG A O 1
ATOM 1608 N N . GLN A 1 207 ? 21.097 0.530 -37.147 1.00 94.50 207 GLN A N 1
ATOM 1609 C CA . GLN A 1 207 ? 22.533 0.735 -37.343 1.00 94.50 207 GLN A CA 1
ATOM 1610 C C . GLN A 1 207 ? 22.907 0.703 -38.828 1.00 94.50 207 GLN A C 1
ATOM 1612 O O . GLN A 1 207 ? 23.635 1.579 -39.297 1.00 94.50 207 GLN A O 1
ATOM 1617 N N . PHE A 1 208 ? 22.354 -0.242 -39.592 1.00 95.38 208 PHE A N 1
ATOM 1618 C CA . PHE A 1 208 ? 22.557 -0.309 -41.037 1.00 95.38 208 PHE A CA 1
ATOM 1619 C C . PHE A 1 208 ? 21.946 0.887 -41.768 1.00 95.38 208 PHE A C 1
ATOM 1621 O O . PHE A 1 208 ? 22.580 1.416 -42.680 1.00 95.38 208 PHE A O 1
ATOM 1628 N N . ALA A 1 209 ? 20.765 1.360 -41.360 1.00 93.25 209 ALA A N 1
ATOM 1629 C CA . ALA A 1 209 ? 20.167 2.570 -41.922 1.00 93.25 209 ALA A CA 1
ATOM 1630 C C . ALA A 1 209 ? 21.051 3.808 -41.687 1.00 93.25 209 ALA A C 1
ATOM 1632 O O . ALA A 1 209 ? 21.317 4.557 -42.625 1.00 93.25 209 ALA A O 1
ATOM 1633 N N . ALA A 1 210 ? 21.579 3.984 -40.471 1.00 92.25 210 ALA A N 1
ATOM 1634 C CA . ALA A 1 210 ? 22.486 5.086 -40.147 1.00 92.25 210 ALA A CA 1
ATOM 1635 C C . ALA A 1 210 ? 23.816 4.998 -40.919 1.00 92.25 210 ALA A C 1
ATOM 1637 O O . ALA A 1 210 ? 24.340 6.007 -41.398 1.00 92.25 210 ALA A O 1
ATOM 1638 N N . LEU A 1 211 ? 24.360 3.787 -41.078 1.00 93.56 211 LEU A N 1
ATOM 1639 C CA . LEU A 1 211 ? 25.560 3.561 -41.878 1.00 93.56 211 LEU A CA 1
ATOM 1640 C C . LEU A 1 211 ? 25.305 3.906 -43.350 1.00 93.56 211 LEU A C 1
ATOM 1642 O O . LEU A 1 211 ? 26.122 4.594 -43.959 1.00 93.56 211 LEU A O 1
ATOM 1646 N N . ARG A 1 212 ? 24.167 3.476 -43.905 1.00 92.38 212 ARG A N 1
ATOM 1647 C CA . ARG A 1 212 ? 23.763 3.794 -45.277 1.00 92.38 212 ARG A CA 1
ATOM 1648 C C . ARG A 1 212 ? 23.620 5.302 -45.477 1.00 92.38 212 ARG A C 1
ATOM 1650 O O . ARG A 1 212 ? 24.208 5.819 -46.417 1.00 92.38 212 ARG A O 1
ATOM 1657 N N . GLU A 1 213 ? 22.966 6.021 -44.563 1.00 89.06 213 GLU A N 1
ATOM 1658 C CA . GLU A 1 213 ? 22.852 7.487 -44.643 1.00 89.06 213 GLU A CA 1
ATOM 1659 C C . GLU A 1 213 ? 24.231 8.173 -44.663 1.00 89.06 213 GLU A C 1
ATOM 1661 O O . GLU A 1 213 ? 24.440 9.151 -45.382 1.00 89.06 213 GLU A O 1
ATOM 1666 N N . ARG A 1 214 ? 25.207 7.644 -43.913 1.00 86.69 214 ARG A N 1
ATOM 1667 C CA . ARG A 1 214 ? 26.583 8.160 -43.910 1.00 86.69 214 ARG A CA 1
ATOM 1668 C C . ARG A 1 214 ? 27.301 7.957 -45.249 1.00 86.69 214 ARG A C 1
ATOM 1670 O O . ARG A 1 214 ? 28.093 8.819 -45.616 1.00 86.69 214 ARG A O 1
ATOM 1677 N N . TRP A 1 215 ? 27.060 6.846 -45.945 1.00 83.94 215 TRP A N 1
ATOM 1678 C CA . TRP A 1 215 ? 27.691 6.541 -47.238 1.00 83.94 215 TRP A CA 1
ATOM 1679 C C . TRP A 1 215 ? 26.967 7.166 -48.432 1.00 83.94 215 TRP A C 1
ATOM 1681 O O . TRP A 1 215 ? 27.614 7.551 -49.400 1.00 83.94 215 TRP A O 1
ATOM 1691 N N . GLU A 1 216 ? 25.643 7.281 -48.363 1.00 85.88 216 GLU A N 1
ATOM 1692 C CA . GLU A 1 216 ? 24.815 7.891 -49.408 1.00 85.88 216 GLU A CA 1
ATOM 1693 C C . GLU A 1 216 ? 24.774 9.414 -49.310 1.00 85.88 216 GLU A C 1
ATOM 1695 O O . GLU A 1 216 ? 24.328 10.072 -50.250 1.00 85.88 216 GLU A O 1
ATOM 1700 N N . ARG A 1 217 ? 25.267 10.003 -48.211 1.00 73.06 217 ARG A N 1
ATOM 1701 C CA . ARG A 1 217 ? 25.510 11.443 -48.165 1.00 73.06 217 ARG A CA 1
ATOM 1702 C C . ARG A 1 217 ? 26.535 11.774 -49.251 1.00 73.06 217 ARG A C 1
ATOM 1704 O O . ARG A 1 217 ? 27.700 11.401 -49.089 1.00 73.06 217 ARG A O 1
ATOM 1711 N N . PRO A 1 218 ? 26.160 12.494 -50.328 1.00 67.56 218 PRO A N 1
ATOM 1712 C CA . PRO A 1 218 ? 27.155 13.014 -51.249 1.00 67.56 218 PRO A CA 1
ATOM 1713 C C . PRO A 1 218 ? 28.139 13.822 -50.413 1.00 67.56 218 PRO A C 1
ATOM 1715 O O . PRO A 1 218 ? 27.709 14.544 -49.503 1.00 67.56 218 PRO A O 1
ATOM 1718 N N . ALA A 1 219 ? 29.440 13.654 -50.672 1.00 61.66 219 ALA A N 1
ATOM 1719 C CA . ALA A 1 219 ? 30.474 14.477 -50.068 1.00 61.66 219 ALA A CA 1
ATOM 1720 C C . ALA A 1 219 ? 30.038 15.926 -50.276 1.00 61.66 219 ALA A C 1
ATOM 1722 O O . ALA A 1 219 ? 30.113 16.441 -51.390 1.00 61.66 219 ALA A O 1
ATOM 1723 N N . ARG A 1 220 ? 29.464 16.545 -49.235 1.00 58.81 220 ARG A N 1
ATOM 1724 C CA . ARG A 1 220 ? 29.119 17.957 -49.272 1.00 58.81 220 ARG A CA 1
ATOM 1725 C C . ARG A 1 220 ? 30.451 18.616 -49.529 1.00 58.81 220 ARG A C 1
ATOM 1727 O O . ARG A 1 220 ? 31.332 18.530 -48.676 1.00 58.81 220 ARG A O 1
ATOM 1734 N N . SER A 1 221 ? 30.593 19.123 -50.746 1.00 51.78 221 SER A N 1
ATOM 1735 C CA . SER A 1 221 ? 31.768 19.789 -51.267 1.00 51.78 221 SER A CA 1
ATOM 1736 C C . SER A 1 221 ? 32.371 20.622 -50.151 1.00 51.78 221 SER A C 1
ATOM 1738 O O . SER A 1 221 ? 31.798 21.627 -49.726 1.00 51.78 221 SER A O 1
ATOM 1740 N N . SER A 1 222 ? 33.513 20.153 -49.660 1.00 52.72 222 SER A N 1
ATOM 1741 C CA . SER A 1 222 ? 34.407 20.861 -48.755 1.00 52.72 222 SER A CA 1
ATOM 1742 C C . SER A 1 222 ? 35.091 22.019 -49.500 1.00 52.72 222 SER A C 1
ATOM 1744 O O . SER A 1 222 ? 36.281 22.248 -49.331 1.00 52.72 222 SER A O 1
ATOM 1746 N N . ASP A 1 223 ? 34.338 22.753 -50.318 1.00 50.56 223 ASP A N 1
ATOM 1747 C CA . ASP A 1 223 ? 34.749 23.997 -50.958 1.00 50.56 223 ASP A CA 1
ATOM 1748 C C . ASP A 1 223 ? 34.071 25.150 -50.226 1.00 50.56 223 ASP A C 1
ATOM 1750 O O . ASP A 1 223 ? 33.214 25.869 -50.737 1.00 50.56 223 ASP A O 1
ATOM 1754 N N . ARG A 1 224 ? 34.460 25.314 -48.965 1.00 45.94 224 ARG A N 1
ATOM 1755 C CA . ARG A 1 224 ? 34.536 26.646 -48.381 1.00 45.94 224 ARG A CA 1
ATOM 1756 C C . ARG A 1 224 ? 35.699 26.655 -47.395 1.00 45.94 224 ARG A C 1
ATOM 1758 O O . ARG A 1 224 ? 35.590 26.006 -46.353 1.00 45.94 224 ARG A O 1
ATOM 1765 N N . PRO A 1 225 ? 36.812 27.339 -47.709 1.00 51.28 225 PRO A N 1
ATOM 1766 C CA . PRO A 1 225 ? 37.858 27.541 -46.724 1.00 51.28 225 PRO A CA 1
ATOM 1767 C C . PRO A 1 225 ? 37.244 28.314 -45.548 1.00 51.28 225 PRO A C 1
ATOM 1769 O O . PRO A 1 225 ? 36.503 29.277 -45.775 1.00 51.28 225 PRO A O 1
ATOM 1772 N N . PRO A 1 226 ? 37.476 27.895 -44.295 1.00 51.12 226 PRO A N 1
ATOM 1773 C CA . PRO A 1 226 ? 37.107 28.715 -43.162 1.00 51.12 226 PRO A CA 1
ATOM 1774 C C . PRO A 1 226 ? 38.037 29.928 -43.158 1.00 51.12 226 PRO A C 1
ATOM 1776 O O . PRO A 1 226 ? 39.220 29.809 -42.840 1.00 51.12 226 PRO A O 1
ATOM 1779 N N . ASP A 1 227 ? 37.497 31.096 -43.504 1.00 48.19 227 ASP A N 1
ATOM 1780 C CA . ASP A 1 227 ? 38.067 32.354 -43.041 1.00 48.19 227 ASP A CA 1
ATOM 1781 C C . ASP A 1 227 ? 38.224 32.242 -41.525 1.00 48.19 227 ASP A C 1
ATOM 1783 O O . ASP A 1 227 ? 37.263 32.014 -40.786 1.00 48.19 227 ASP A O 1
ATOM 1787 N N . ALA A 1 228 ? 39.472 32.315 -41.083 1.00 52.56 228 ALA A N 1
ATOM 1788 C CA . ALA A 1 228 ? 39.851 32.227 -39.692 1.00 52.56 228 ALA A CA 1
ATOM 1789 C C . ALA A 1 228 ? 39.146 33.315 -38.864 1.00 52.56 228 ALA A C 1
ATOM 1791 O O . ALA A 1 228 ? 39.373 34.501 -39.112 1.00 52.56 228 ALA A O 1
ATOM 1792 N N . PRO A 1 229 ? 38.410 32.972 -37.792 1.00 47.38 229 PRO A N 1
ATOM 1793 C CA . PRO A 1 229 ? 38.266 33.884 -36.680 1.00 47.38 229 PRO A CA 1
ATOM 1794 C C . PRO A 1 229 ? 39.461 33.667 -35.751 1.00 47.38 229 PRO A C 1
ATOM 1796 O O . PRO A 1 229 ? 39.510 32.744 -34.936 1.00 47.38 229 PRO A O 1
ATOM 1799 N N . ALA A 1 230 ? 40.443 34.553 -35.874 1.00 53.88 230 ALA A N 1
ATOM 1800 C CA . ALA A 1 230 ? 41.464 34.775 -34.866 1.00 53.88 230 ALA A CA 1
ATOM 1801 C C . ALA A 1 230 ? 40.827 35.337 -33.580 1.00 53.88 230 ALA A C 1
ATOM 1803 O O . ALA A 1 230 ? 40.971 36.516 -33.295 1.00 53.88 230 ALA A O 1
ATOM 1804 N N . LEU A 1 231 ? 40.099 34.528 -32.804 1.00 50.78 231 LEU A N 1
ATOM 1805 C CA . LEU A 1 231 ? 39.552 34.932 -31.501 1.00 50.78 231 LEU A CA 1
ATOM 1806 C C . LEU A 1 231 ? 39.477 33.751 -30.518 1.00 50.78 231 LEU A C 1
ATOM 1808 O O . LEU A 1 231 ? 38.446 33.464 -29.920 1.00 50.78 231 LEU A O 1
ATOM 1812 N N . LEU A 1 232 ? 40.617 33.105 -30.261 1.00 50.44 232 LEU A N 1
ATOM 1813 C CA . LEU A 1 232 ? 40.850 32.460 -28.963 1.00 50.44 232 LEU A CA 1
ATOM 1814 C C . LEU A 1 232 ? 41.298 33.547 -27.977 1.00 50.44 232 LEU A C 1
ATOM 1816 O O . LEU A 1 232 ? 42.461 33.657 -27.591 1.00 50.44 232 LEU A O 1
ATOM 1820 N N . GLY A 1 233 ? 40.344 34.409 -27.623 1.00 54.84 233 GLY A N 1
ATOM 1821 C CA . GLY A 1 233 ? 40.491 35.348 -26.521 1.00 54.84 233 GLY A CA 1
ATOM 1822 C C . GLY A 1 233 ? 40.751 34.592 -25.217 1.00 54.84 233 GLY A C 1
ATOM 1823 O O . GLY A 1 233 ? 40.291 33.463 -25.031 1.00 54.84 233 GLY A O 1
ATOM 1824 N N . ARG A 1 234 ? 41.493 35.239 -24.314 1.00 58.16 234 ARG A N 1
ATOM 1825 C CA . ARG A 1 234 ? 41.909 34.808 -22.961 1.00 58.16 234 ARG A CA 1
ATOM 1826 C C . ARG A 1 234 ? 40.891 33.980 -22.154 1.00 58.16 234 ARG A C 1
ATOM 1828 O O . ARG A 1 234 ? 41.293 33.245 -21.257 1.00 58.16 234 ARG A O 1
ATOM 1835 N N . GLU A 1 235 ? 39.604 34.076 -22.457 1.00 55.41 235 GLU A N 1
ATOM 1836 C CA . GLU A 1 235 ? 38.523 33.378 -21.759 1.00 55.41 235 GLU A CA 1
ATOM 1837 C C . GLU A 1 235 ? 38.452 31.873 -22.058 1.00 55.41 235 GLU A C 1
ATOM 1839 O O . GLU A 1 235 ? 38.178 31.084 -21.153 1.00 55.41 235 GLU A O 1
ATOM 1844 N N . GLY A 1 236 ? 38.809 31.437 -23.273 1.00 57.12 236 GLY A N 1
ATOM 1845 C CA . GLY A 1 236 ? 38.825 30.008 -23.621 1.00 57.12 236 GLY A CA 1
ATOM 1846 C C . GLY A 1 236 ? 39.869 29.212 -22.826 1.00 57.12 236 GLY A C 1
ATOM 1847 O O . GLY A 1 236 ? 39.623 28.078 -22.415 1.00 57.12 236 GLY A O 1
ATOM 1848 N N . GLN A 1 237 ? 41.015 29.834 -22.518 1.00 62.34 237 GLN A N 1
ATOM 1849 C CA . GLN A 1 237 ? 42.041 29.222 -21.665 1.00 62.34 237 GLN A CA 1
ATOM 1850 C C . GLN A 1 237 ? 41.628 29.154 -20.189 1.00 62.34 237 GLN A C 1
ATOM 1852 O O . GLN A 1 237 ? 42.030 28.220 -19.494 1.00 62.34 237 GLN A O 1
ATOM 1857 N N . LEU A 1 238 ? 40.819 30.098 -19.696 1.00 59.66 238 LEU A N 1
ATOM 1858 C CA . LEU A 1 238 ? 40.335 30.088 -18.310 1.00 59.66 238 LEU A CA 1
ATOM 1859 C C . LEU A 1 238 ? 39.285 28.995 -18.078 1.00 59.66 238 LEU A C 1
ATOM 1861 O O . LEU A 1 238 ? 39.313 28.333 -17.040 1.00 59.66 238 LEU A O 1
ATOM 1865 N N . LEU A 1 239 ? 38.424 28.735 -19.064 1.00 64.00 239 LEU A N 1
ATOM 1866 C CA . LEU A 1 239 ? 37.438 27.651 -19.010 1.00 64.00 239 LEU A CA 1
ATOM 1867 C C . LEU A 1 239 ? 38.099 26.267 -18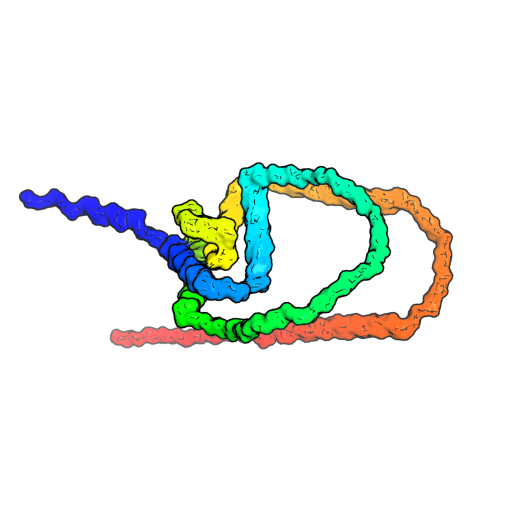.982 1.00 64.00 239 LEU A C 1
ATOM 1869 O O . LEU A 1 239 ? 37.722 25.423 -18.167 1.00 64.00 239 LEU A O 1
ATOM 1873 N N . LEU A 1 240 ? 39.145 26.061 -19.788 1.00 64.56 240 LEU A N 1
ATOM 1874 C CA . LEU A 1 240 ? 39.910 24.812 -19.770 1.00 64.56 240 LEU A CA 1
ATOM 1875 C C . LEU A 1 240 ? 40.684 24.632 -18.449 1.00 64.56 240 LEU A C 1
ATOM 1877 O O . LEU A 1 240 ? 40.731 23.530 -17.902 1.00 64.56 240 LEU A O 1
ATOM 1881 N N . ARG A 1 241 ? 41.237 25.715 -17.880 1.00 66.62 241 ARG A N 1
ATOM 1882 C CA . ARG A 1 241 ? 41.914 25.676 -16.568 1.00 66.62 241 ARG A CA 1
ATOM 1883 C C . ARG A 1 241 ? 40.959 25.351 -15.421 1.00 66.62 241 ARG A C 1
ATOM 1885 O O . ARG A 1 241 ? 41.323 24.565 -14.546 1.00 66.62 241 ARG A O 1
ATOM 1892 N N . ASN A 1 242 ? 39.749 25.906 -15.442 1.00 65.38 242 ASN A N 1
ATOM 1893 C CA . ASN A 1 242 ? 38.743 25.623 -14.423 1.00 65.38 242 ASN A CA 1
ATOM 1894 C C . ASN A 1 242 ? 38.240 24.177 -14.510 1.00 65.38 242 ASN A C 1
ATOM 1896 O O . ASN A 1 242 ? 38.172 23.515 -13.479 1.00 65.38 242 ASN A O 1
ATOM 1900 N N . GLN A 1 243 ? 38.011 23.631 -15.710 1.00 67.75 243 GLN A N 1
ATOM 1901 C CA . GLN A 1 243 ? 37.606 22.224 -15.854 1.00 67.75 243 GLN A CA 1
ATOM 1902 C C . GLN A 1 243 ? 38.676 21.241 -15.345 1.00 67.75 243 GLN A C 1
ATOM 1904 O O . GLN A 1 243 ? 38.350 20.265 -14.665 1.00 67.75 243 GLN A O 1
ATOM 1909 N N . VAL A 1 244 ? 39.963 21.517 -15.590 1.00 71.88 244 VAL A N 1
ATOM 1910 C CA . VAL A 1 244 ? 41.065 20.674 -15.086 1.00 71.88 244 VAL A CA 1
ATOM 1911 C C . VAL A 1 244 ? 41.215 20.776 -13.558 1.00 71.88 244 VAL A C 1
ATOM 1913 O O . VAL A 1 244 ? 41.557 19.786 -12.904 1.00 71.88 244 VAL A O 1
ATOM 1916 N N . ALA A 1 245 ? 40.922 21.935 -12.957 1.00 66.56 245 ALA A N 1
ATOM 1917 C CA . ALA A 1 245 ? 40.922 22.099 -11.501 1.00 66.56 245 ALA A CA 1
ATOM 1918 C C . ALA A 1 245 ? 39.776 21.318 -10.831 1.00 66.56 245 ALA A C 1
ATOM 1920 O O . ALA A 1 245 ? 40.008 20.621 -9.838 1.00 66.56 245 ALA A O 1
ATOM 1921 N N . THR A 1 246 ? 38.571 21.354 -11.407 1.00 68.19 246 THR A N 1
ATOM 1922 C CA . THR A 1 246 ? 37.405 20.619 -10.890 1.00 68.19 246 THR A CA 1
ATOM 1923 C C . THR A 1 246 ? 37.601 19.101 -10.974 1.00 68.19 246 THR A C 1
ATOM 1925 O O . THR A 1 246 ? 37.293 18.385 -10.019 1.00 68.19 246 THR A O 1
ATOM 1928 N N . ALA A 1 247 ? 38.209 18.597 -12.056 1.00 67.75 247 ALA A N 1
ATOM 1929 C CA . ALA A 1 247 ? 38.515 17.171 -12.198 1.00 67.75 247 ALA A CA 1
ATOM 1930 C C . ALA A 1 247 ? 39.504 16.662 -11.125 1.00 67.75 247 ALA A C 1
ATOM 1932 O O . ALA A 1 247 ? 39.331 15.569 -10.583 1.00 67.75 247 ALA A O 1
ATOM 1933 N N . ARG A 1 248 ? 40.506 17.470 -10.744 1.00 63.72 248 ARG A N 1
ATOM 1934 C CA . ARG A 1 248 ? 41.469 17.110 -9.682 1.00 63.72 248 ARG A CA 1
ATOM 1935 C C . ARG A 1 248 ? 40.863 17.108 -8.276 1.00 63.72 248 ARG A C 1
ATOM 1937 O O . ARG A 1 248 ? 41.282 16.303 -7.446 1.00 63.72 248 ARG A O 1
ATOM 1944 N N . GLN A 1 249 ? 39.890 17.974 -7.998 1.00 62.78 249 GLN A N 1
ATOM 1945 C CA . GLN A 1 249 ? 39.181 17.980 -6.712 1.00 62.78 249 GLN A CA 1
ATOM 1946 C C . GLN A 1 249 ? 38.271 16.757 -6.551 1.00 62.78 249 GLN A C 1
ATOM 1948 O O . GLN A 1 249 ? 38.233 16.168 -5.472 1.00 62.78 249 GLN A O 1
ATOM 1953 N N . SER A 1 250 ? 37.611 16.325 -7.629 1.00 62.28 250 SER A N 1
ATOM 1954 C CA . SER A 1 250 ? 36.764 15.127 -7.614 1.00 62.28 250 SER A CA 1
ATOM 1955 C C . SER A 1 250 ? 37.577 13.845 -7.367 1.00 62.28 250 SER A C 1
ATOM 1957 O O . SER A 1 250 ? 37.162 12.993 -6.585 1.00 62.28 250 SER A O 1
ATOM 1959 N N . ALA A 1 251 ? 38.796 13.757 -7.916 1.00 58.78 251 ALA A N 1
ATOM 1960 C CA . ALA A 1 251 ? 39.699 12.627 -7.672 1.00 58.78 251 ALA A CA 1
ATOM 1961 C C . ALA A 1 251 ? 40.191 12.535 -6.211 1.00 58.78 251 ALA A C 1
ATOM 1963 O O . ALA A 1 251 ? 40.307 11.437 -5.677 1.00 58.78 251 ALA A O 1
ATOM 1964 N N . ARG A 1 252 ? 40.423 13.668 -5.525 1.00 59.50 252 ARG A N 1
ATOM 1965 C CA . ARG A 1 252 ? 40.840 13.672 -4.104 1.00 59.50 252 ARG A CA 1
ATOM 1966 C C . ARG A 1 252 ? 39.699 13.395 -3.121 1.00 59.50 252 ARG A C 1
ATOM 1968 O O . ARG A 1 252 ? 39.955 12.930 -2.016 1.00 59.50 252 ARG A O 1
ATOM 1975 N N . GLY A 1 253 ? 38.449 13.665 -3.501 1.00 53.72 253 GLY A N 1
ATOM 1976 C CA . GLY A 1 253 ? 37.279 13.347 -2.673 1.00 53.72 253 GLY A CA 1
ATOM 1977 C C . GLY A 1 253 ? 37.005 11.843 -2.560 1.00 53.72 253 GLY A C 1
ATOM 1978 O O . GLY A 1 253 ? 36.508 11.390 -1.533 1.00 53.72 253 GLY A O 1
ATOM 1979 N N . ALA A 1 254 ? 37.378 11.065 -3.581 1.00 56.16 254 ALA A N 1
ATOM 1980 C CA . ALA A 1 254 ? 37.160 9.620 -3.613 1.00 56.16 254 ALA A CA 1
ATOM 1981 C C . ALA A 1 254 ? 38.087 8.835 -2.661 1.00 56.16 254 ALA A C 1
ATOM 1983 O O . ALA A 1 254 ? 37.696 7.780 -2.167 1.00 56.16 254 ALA A O 1
ATOM 1984 N N . GLU A 1 255 ? 39.277 9.354 -2.339 1.00 55.75 255 GLU A N 1
ATOM 1985 C CA . GLU A 1 255 ? 40.234 8.662 -1.458 1.00 55.75 255 GLU A CA 1
ATOM 1986 C C . GLU A 1 255 ? 39.894 8.794 0.040 1.00 55.75 255 GLU A C 1
ATOM 1988 O O . GLU A 1 255 ? 40.318 7.965 0.843 1.00 55.75 255 GLU A O 1
ATOM 1993 N N . ASN A 1 256 ? 39.077 9.778 0.440 1.00 51.19 256 ASN A N 1
ATOM 1994 C CA . ASN A 1 256 ? 38.801 10.047 1.860 1.00 51.19 256 ASN A CA 1
ATOM 1995 C C . ASN A 1 256 ? 37.568 9.304 2.424 1.00 51.19 256 ASN A C 1
ATOM 1997 O O . ASN A 1 256 ? 37.297 9.361 3.621 1.00 51.19 256 ASN A O 1
ATOM 2001 N N . VAL A 1 257 ? 36.817 8.574 1.589 1.00 55.66 257 VAL A N 1
ATOM 2002 C CA . VAL A 1 257 ? 35.625 7.810 2.023 1.00 55.66 257 VAL A CA 1
ATOM 2003 C C . VAL A 1 257 ? 35.987 6.379 2.475 1.00 55.66 257 VAL A C 1
ATOM 2005 O O . VAL A 1 257 ? 35.172 5.688 3.080 1.00 55.66 257 VAL A O 1
ATOM 2008 N N . GLY A 1 258 ? 37.235 5.935 2.270 1.00 52.44 258 GLY A N 1
ATOM 2009 C CA . GLY A 1 258 ? 37.689 4.576 2.605 1.00 52.44 258 GLY A CA 1
ATOM 2010 C C . GLY A 1 258 ? 38.134 4.332 4.057 1.00 52.44 258 GLY A C 1
ATOM 2011 O O . GLY A 1 258 ? 38.409 3.190 4.414 1.00 52.44 258 GLY A O 1
ATOM 2012 N N . ALA A 1 259 ? 38.222 5.356 4.915 1.00 52.84 259 ALA A N 1
ATOM 2013 C CA . ALA A 1 259 ? 38.923 5.246 6.205 1.00 52.84 259 ALA A CA 1
ATOM 2014 C C . ALA A 1 259 ? 38.039 4.983 7.450 1.00 52.84 259 ALA A C 1
ATOM 2016 O O . ALA A 1 259 ? 38.560 4.942 8.563 1.00 52.84 259 ALA A O 1
ATOM 2017 N N . SER A 1 260 ? 36.719 4.790 7.320 1.00 52.88 260 SER A N 1
ATOM 2018 C CA . SER A 1 260 ? 35.809 4.656 8.482 1.00 52.88 260 SER A CA 1
ATOM 2019 C C . SER A 1 260 ? 34.910 3.417 8.453 1.00 52.88 260 SER A C 1
ATOM 2021 O O . SER A 1 260 ? 33.716 3.468 8.725 1.00 52.88 260 SER A O 1
ATOM 2023 N N . SER A 1 261 ? 35.485 2.254 8.156 1.00 53.12 261 SER A N 1
ATOM 2024 C CA . SER A 1 261 ? 34.829 0.958 8.386 1.00 53.12 261 SER A CA 1
ATOM 2025 C C . SER A 1 261 ? 35.705 0.086 9.278 1.00 53.12 261 SER A C 1
ATOM 2027 O O . SER A 1 261 ? 36.279 -0.911 8.852 1.00 53.12 261 SER A O 1
ATOM 2029 N N . ARG A 1 262 ? 35.845 0.501 10.541 1.00 61.38 262 ARG A N 1
ATOM 2030 C CA . ARG A 1 262 ? 36.442 -0.330 11.589 1.00 61.38 262 ARG A CA 1
ATOM 2031 C C . ARG A 1 262 ? 35.387 -1.368 12.008 1.00 61.38 262 ARG A C 1
ATOM 2033 O O . ARG A 1 262 ? 34.326 -0.959 12.479 1.00 61.38 262 ARG A O 1
ATOM 2040 N N . PRO A 1 263 ? 35.619 -2.678 11.820 1.00 65.81 263 PRO A N 1
ATOM 2041 C CA . PRO A 1 263 ? 34.647 -3.693 12.206 1.00 65.81 263 PRO A CA 1
ATOM 2042 C C . PRO A 1 263 ? 34.459 -3.701 13.735 1.00 65.81 263 PRO A C 1
ATOM 2044 O O . PRO A 1 263 ? 35.430 -3.488 14.469 1.00 65.81 263 PRO A O 1
ATOM 2047 N N . PRO A 1 264 ? 33.232 -3.928 14.237 1.00 64.75 264 PRO A N 1
ATOM 2048 C CA . PRO A 1 264 ? 32.973 -3.995 15.669 1.00 64.75 264 PRO A CA 1
ATOM 2049 C C . PRO A 1 264 ? 33.692 -5.199 16.291 1.00 64.75 264 PRO A C 1
ATOM 2051 O O . PRO A 1 264 ? 33.587 -6.324 15.801 1.00 64.75 264 PRO A O 1
ATOM 2054 N N . SER A 1 265 ? 34.421 -4.950 17.384 1.00 70.19 265 SER A N 1
ATOM 2055 C CA . SER A 1 265 ? 35.079 -5.987 18.185 1.00 70.19 265 SER A CA 1
ATOM 2056 C C . SER A 1 265 ? 34.089 -7.076 18.621 1.00 70.19 265 SER A C 1
ATOM 2058 O O . SER A 1 265 ? 32.991 -6.748 19.082 1.00 70.19 265 SER A O 1
ATOM 2060 N N . PRO A 1 266 ? 34.465 -8.366 18.552 1.00 68.00 266 PRO A N 1
ATOM 2061 C CA . PRO A 1 266 ? 33.621 -9.451 19.032 1.00 68.00 266 PRO A CA 1
ATOM 2062 C C . PRO A 1 266 ? 33.462 -9.387 20.559 1.00 68.00 266 PRO A C 1
ATOM 2064 O O . PRO A 1 266 ? 34.435 -9.265 21.303 1.00 68.00 266 PRO A O 1
ATOM 2067 N N . ALA A 1 267 ? 32.213 -9.477 21.019 1.00 71.69 267 ALA A N 1
ATOM 2068 C CA . ALA A 1 267 ? 31.854 -9.474 22.432 1.00 71.69 267 ALA A CA 1
ATOM 2069 C C . ALA A 1 267 ? 32.446 -10.689 23.188 1.00 71.69 267 ALA A C 1
ATOM 2071 O O . ALA A 1 267 ? 32.518 -11.790 22.630 1.00 71.69 267 ALA A O 1
ATOM 2072 N N . PRO A 1 268 ? 32.832 -10.531 24.469 1.00 65.06 268 PRO A N 1
ATOM 2073 C CA . PRO A 1 268 ? 33.420 -11.606 25.259 1.00 65.06 268 PRO A CA 1
ATOM 2074 C C . PRO A 1 268 ? 32.397 -12.713 25.560 1.00 65.06 268 PRO A C 1
ATOM 2076 O O . PRO A 1 268 ? 31.334 -12.476 26.140 1.00 65.06 268 PRO A O 1
ATOM 2079 N N . LYS A 1 269 ? 32.746 -13.950 25.181 1.00 66.56 269 LYS A N 1
ATOM 2080 C CA . LYS A 1 269 ? 32.004 -15.174 25.515 1.00 66.56 269 LYS A CA 1
ATOM 2081 C C . LYS A 1 269 ? 31.940 -15.344 27.036 1.00 66.56 269 LYS A C 1
ATOM 2083 O O . LYS A 1 269 ? 32.960 -15.571 27.682 1.00 66.56 269 LYS A O 1
ATOM 2088 N N . LYS A 1 270 ? 30.731 -15.277 27.601 1.00 66.50 270 LYS A N 1
ATOM 2089 C CA . LYS A 1 270 ? 30.462 -15.672 28.990 1.00 66.50 270 LYS A CA 1
ATOM 2090 C C . LYS A 1 270 ? 30.697 -17.177 29.128 1.00 66.50 270 LYS A C 1
ATOM 2092 O O . LYS A 1 270 ? 30.002 -17.969 28.498 1.00 66.50 270 LYS A O 1
ATOM 2097 N N . GLN A 1 271 ? 31.685 -17.555 29.934 1.00 61.59 271 GLN A N 1
ATOM 2098 C CA . GLN A 1 271 ? 31.911 -18.945 30.321 1.00 61.59 271 GLN A CA 1
ATOM 2099 C C . GLN A 1 271 ? 30.809 -19.414 31.290 1.00 61.59 271 GLN A C 1
ATOM 2101 O O . GLN A 1 271 ? 30.412 -18.646 32.173 1.00 61.59 271 GLN A O 1
ATOM 2106 N N . PRO A 1 272 ? 30.306 -20.653 31.151 1.00 64.12 272 PRO A N 1
ATOM 2107 C CA . PRO A 1 272 ? 29.356 -21.224 32.093 1.00 64.12 272 PRO A CA 1
ATOM 2108 C C . PRO A 1 272 ? 30.063 -21.580 33.406 1.00 64.12 272 PRO A C 1
ATOM 2110 O O . PRO A 1 272 ? 31.011 -22.361 33.429 1.00 64.12 272 PRO A O 1
ATOM 2113 N N . ARG A 1 273 ? 29.577 -21.010 34.513 1.00 62.16 273 ARG A N 1
ATOM 2114 C CA . ARG A 1 273 ? 29.894 -21.475 35.866 1.00 62.16 273 ARG A CA 1
ATOM 2115 C C . ARG A 1 273 ? 29.217 -22.829 36.076 1.00 62.16 273 ARG A C 1
ATOM 2117 O O . ARG A 1 273 ? 27.995 -22.890 36.187 1.00 62.16 273 ARG A O 1
ATOM 2124 N N . THR A 1 274 ? 30.012 -23.889 36.122 1.00 65.69 274 THR A N 1
ATOM 2125 C CA . THR A 1 274 ? 29.612 -25.188 36.666 1.00 65.69 274 THR A CA 1
ATOM 2126 C C . THR A 1 274 ? 29.436 -25.074 38.177 1.00 65.69 274 THR A C 1
ATOM 2128 O O . THR A 1 274 ? 30.225 -24.402 38.848 1.00 65.69 274 THR A O 1
ATOM 2131 N N . ARG A 1 275 ? 28.373 -25.696 38.681 1.00 66.38 275 ARG A N 1
ATOM 2132 C CA . ARG A 1 275 ? 28.058 -25.850 40.099 1.00 66.38 275 ARG A CA 1
ATOM 2133 C C . ARG A 1 275 ? 28.261 -27.306 40.481 1.00 66.38 275 ARG A C 1
ATOM 2135 O O . ARG A 1 275 ? 27.999 -28.151 39.596 1.00 66.38 275 ARG A O 1
#

Organism: Streptomyces davaonensis (strain DSM 101723 / JCM 4913 / KCC S-0913 / 768) (NCBI:txid1214101)

Foldseek 3Di:
DDDDDDPPPPVVVPPPPDVLLVLLVLLQVLLVLLLVLCVVVDDDPDPLCVVQVVVLVVVVVVVCVVVVVPPPPDDDDDDDDDDDDDDDDDDDDPPDPDPDPPPDDPDDDDRDPSSVVSVVSNVVSVVVLVPDDPVSNLVNLLSLLVCCVPDPVSVCCCNVGCSSSVVSSVSNVVNVVVVVVVPPPPQDPVSVVVVVVVVVVVVVVVVVVVVVCVVPPDPPPPPDDPPDPPDPDPVVVVVVVVVVVVVVVVVVVVVVVPPPDDDDDDDDDDDDDDD

Secondary structure (DSSP, 8-state):
-----STTSSGGGTT---HHHHHHHHHHHHHHHHHHHHHHS-S--TTHHHHHHHHHHHHHHHHHHHTT-----------------------------------PPPP-PPPPHHHHHHHHHHHHHHHHHHTS-HHHHHHHHHHHHHHHHH-HHHHHHHHH-GGGSHHHHHHHHHHHHHHHHHHS-PPPHHHHHHHHHHHHHHHHHHHHHHHHHHHHS----------------THHHHHHHHHHHHHHHHHHHHHTTSS--PPPPPPP-------

Radius of gyration: 34.64 Å; chains: 1; bounding box: 66×100×91 Å

Sequence (275 aa):
MADDNSASRTRNRLTKERPEAALARDVARADLAMREGRRVNAEHPAQAERFWAELADELRRLWDRFTGKQQSTEPMSTAAPMSTAAPMPNGPDPSYALTAPYTPPPGPQQPSASENAAHQERARLESRIDRMPPDSRMAFEDAMLRLVRSDDTLKAAFERSPQSIPTVAKYAVAAHYREALRDKPQPTPEAAMDAARDRIMANDARQFAALRERWERPARSSDRPPDAPALLGREGQLLLRNQVATARQSARGAENVGASSRPPSPAPKKQPRTR

pLDDT: mean 71.88, std 18.57, range [36.5, 97.5]